Protein 2GIY (pdb70)

Foldseek 3Di:
DDFDKAKDKDFDQEDADDFQDKDKGDMDMDMAGRDFDWKKKKKFKAWADADLPDQAAEEAVVLVQPCPDPCQVPPPPPSRYDRHDDDTQKMWIFGRAGNVCHPLNRTDDIDGDDDPQWDDPVSDSMIIGGSDDQVPFTKMKIFMDMRRGTNDMGIYGYHHPSRDHHYYYDDQQDPVRHD/DFDKAKDKDFDQEDADDFQDKDKGDMDIDMDGPDFDFKKKKKFKAWAAADQPDQAAEEAVVLVQPCPDPCQVQPPVRRRYDRHDDDTQKMWIFGRAGPVQHDLNRTDDMDGDDDQQWDDDVSDDMIMRHSDDQVRFGKMKIFMDMRRGTNDIGIYGYHHPSSDHHYHYDDQQPPVRHD

Organism: Human herpesvirus 1 (NCBI:txid10298)

Nearest PDB structures (foldseek):
  2gj7-assembly1_E  TM=1.004E+00  e=6.792E-38  Human alphaherpesvirus 1 strain KOS
  8v5p-assembly2_D  TM=8.913E-01  e=1.211E-16  Human alphaherpesvirus 3
  8v5s-assembly1_C  TM=8.721E-01  e=1.678E-10  Human alphaherpesvirus 3
  8v5s-assembly2_D  TM=8.678E-01  e=6.942E-10  Human alphaherpesvirus 3
  2iep-assembly1_A  TM=2.304E-01  e=2.989E-01  Rattus norvegicus

Solvent-accessible surface area: 16382 Å² total; per-residue (Å²): 111,45,51,33,21,29,13,56,26,113,34,76,114,36,35,92,8,64,86,43,84,88,36,39,5,105,1,34,2,18,17,18,10,16,36,104,126,94,10,40,0,29,0,2,0,2,105,20,113,28,26,120,109,3,94,51,2,85,0,32,1,42,8,2,16,68,30,135,73,95,113,2,87,88,34,100,42,70,90,21,16,0,1,32,55,134,82,130,2,1,10,31,23,9,60,42,0,16,113,115,53,54,6,46,192,5,62,61,104,51,103,55,48,134,23,95,33,20,28,39,48,93,91,3,2,4,0,33,0,110,104,1,28,67,104,6,23,2,0,3,0,1,0,0,42,2,85,109,24,5,61,14,31,12,17,2,4,0,2,12,82,90,67,72,43,77,14,36,31,73,74,54,116,22,4,62,32,61,101,102,64,34,18,27,13,46,26,92,38,79,101,28,34,91,8,70,87,51,72,84,25,51,4,111,8,37,3,7,18,20,17,31,38,106,125,96,8,36,0,33,0,6,0,1,89,22,113,26,36,115,107,2,92,50,3,65,0,34,0,56,7,2,14,59,22,132,68,103,110,2,93,87,23,102,52,66,89,24,15,0,2,33,47,142,65,124,2,1,9,17,23,5,60,40,0,12,123,105,50,48,8,43,177,5,53,59,115,42,115,54,60,135,27,90,35,18,23,44,100,98,58,12,1,22,0,29,0,101,105,2,26,66,108,3,22,2,1,0,0,1,0,0,44,0,73,100,21,4,60,15,32,12,32,0,4,0,2,13,79,92,69,55,50,83,21,51,30,74,63,51,114,10,6,36,34,103,101

InterPro domains:
  IPR003404 Envelope glycoprotein E, Fc-binding domain [PF02480] (220-392)
  IPR013783 Immunoglobulin-like fold [G3DSA:2.60.40.10] (212-402)
  IPR036179 Immunoglobulin-like domain superfamily [SSF48726] (122-170)
  IPR036179 Immunoglobulin-like domain superfamily [SSF48726] (218-393)
  IPR046463 Envelope glycoprotein E, N-terminal [PF20418] (41-163)

Radius of gyration: 21.37 Å; Cα contacts (8 Å, |Δi|>4): 848; chains: 2; bounding box: 47×60×52 Å

Structure (mmCIF, N/CA/C/O backbone):
data_2GIY
#
_entry.id   2GIY
#
_cell.length_a   45.681
_cell.length_b   91.242
_cell.length_c   47.409
_cell.angle_alpha   90.00
_cell.angle_beta   117.64
_cell.angle_gamma   90.00
#
_symmetry.space_group_name_H-M   'P 1 21 1'
#
loop_
_entity.id
_entity.type
_entity.pdbx_description
1 polymer 'Glycoprotein E'
2 water water
#
loop_
_atom_site.group_PDB
_atom_site.id
_atom_site.type_symbol
_atom_site.label_atom_id
_atom_site.label_alt_id
_atom_site.label_comp_id
_atom_site.label_asym_id
_atom_site.label_entity_id
_atom_site.label_seq_id
_atom_site.pdbx_PDB_ins_code
_atom_site.Cartn_x
_atom_site.Cartn_y
_atom_site.Cartn_z
_atom_site.occupancy
_atom_site.B_iso_or_equiv
_atom_site.auth_seq_id
_atom_site.auth_comp_id
_atom_site.auth_asym_id
_atom_site.auth_atom_id
_atom_site.pdbx_PDB_model_num
ATOM 1 N N . HIS A 1 7 ? 11.361 61.787 24.572 1.00 38.92 218 HIS A N 1
ATOM 2 C CA . HIS A 1 7 ? 12.450 61.726 25.586 1.00 37.65 218 HIS A CA 1
ATOM 3 C C . HIS A 1 7 ? 13.483 60.678 25.193 1.00 37.03 218 HIS A C 1
ATOM 4 O O . HIS A 1 7 ? 13.362 60.030 24.153 1.00 37.61 218 HIS A O 1
ATOM 6 N N . VAL A 1 8 ? 14.501 60.516 26.032 1.00 35.74 219 VAL A N 1
ATOM 7 C CA . VAL A 1 8 ? 15.556 59.543 25.776 1.00 34.23 219 VAL A CA 1
ATOM 8 C C . VAL A 1 8 ? 15.120 58.169 26.279 1.00 32.24 219 VAL A C 1
ATOM 9 O O . VAL A 1 8 ? 15.048 57.936 27.485 1.00 32.10 219 VAL A O 1
ATOM 13 N N . ARG A 1 9 ? 14.828 57.263 25.349 1.00 29.18 220 ARG A N 1
ATOM 14 C CA . ARG A 1 9 ? 14.391 55.920 25.708 1.00 26.06 220 ARG A CA 1
ATOM 15 C C . ARG A 1 9 ? 14.766 54.889 24.649 1.00 24.45 220 ARG A C 1
ATOM 16 O O . ARG A 1 9 ? 15.343 55.223 23.611 1.00 22.74 220 ARG A O 1
ATOM 18 N N . GLY A 1 10 ? 14.431 53.632 24.920 1.00 22.66 221 GLY A N 1
ATOM 19 C CA . GLY A 1 10 ? 14.737 52.572 23.979 1.00 19.86 221 GLY A CA 1
ATOM 20 C C . GLY A 1 10 ? 16.193 52.154 24.008 1.00 18.72 221 GLY A C 1
ATOM 21 O O . GLY A 1 10 ? 16.898 52.365 24.998 1.00 16.73 221 GLY A O 1
ATOM 22 N N . VAL A 1 11 ? 16.646 51.557 22.910 1.00 16.86 222 VAL A N 1
ATOM 23 C CA . VAL A 1 11 ? 18.018 51.086 22.802 1.00 15.31 222 VAL A CA 1
ATOM 24 C C . VAL A 1 11 ? 18.701 51.665 21.571 1.00 16.04 222 VAL A C 1
ATOM 25 O O . VAL A 1 11 ? 18.072 51.832 20.528 1.00 15.55 222 VAL A O 1
ATOM 29 N N . THR A 1 12 ? 19.986 51.981 21.706 1.00 15.14 223 THR A N 1
ATOM 30 C CA . THR A 1 12 ? 20.768 52.500 20.593 1.00 16.28 223 THR A CA 1
ATOM 31 C C . THR A 1 12 ? 21.841 51.475 20.247 1.00 15.98 223 THR A C 1
ATOM 32 O O . THR A 1 12 ? 22.570 51.018 21.122 1.00 16.70 223 THR A O 1
ATOM 36 N N . VAL A 1 13 ? 21.926 51.107 18.974 1.00 14.77 224 VAL A N 1
ATOM 37 C CA . VAL A 1 13 ? 22.931 50.150 18.540 1.00 15.30 224 VAL A CA 1
ATOM 38 C C . VAL A 1 13 ? 23.820 50.792 17.488 1.00 17.12 224 VAL A C 1
ATOM 39 O O . VAL A 1 13 ? 23.330 51.374 16.518 1.00 16.57 224 VAL A O 1
ATOM 43 N N . ARG A 1 14 ? 25.129 50.691 17.691 1.00 17.25 225 ARG A N 1
ATOM 44 C CA . ARG A 1 14 ? 26.098 51.256 16.762 1.00 19.59 225 ARG A CA 1
ATOM 45 C C . ARG A 1 14 ? 26.969 50.113 16.254 1.00 18.82 225 ARG A C 1
ATOM 46 O O . ARG A 1 14 ? 27.422 49.285 17.039 1.00 18.17 225 ARG A O 1
ATOM 54 N N . MET A 1 15 ? 27.182 50.061 14.941 1.00 17.91 226 MET A N 1
ATOM 55 C CA . MET A 1 15 ? 27.994 49.012 14.334 1.00 17.85 226 MET A CA 1
ATOM 56 C C . MET A 1 15 ? 29.121 49.595 13.486 1.00 18.84 226 MET A C 1
ATOM 57 O O . MET A 1 15 ? 28.942 50.608 12.808 1.00 18.04 226 MET A O 1
ATOM 62 N N . GLU A 1 16 ? 30.275 48.941 13.526 1.00 18.43 227 GLU A N 1
ATOM 63 C CA . GLU A 1 16 ? 31.439 49.375 12.761 1.00 20.43 227 GLU A CA 1
ATOM 64 C C . GLU A 1 16 ? 32.146 48.169 12.159 1.00 20.06 227 GLU A C 1
ATOM 65 O O . GLU A 1 16 ? 32.329 47.152 12.822 1.00 19.07 227 GLU A O 1
ATOM 71 N N . THR A 1 17 ? 32.536 48.283 10.896 1.00 20.39 228 THR A N 1
ATOM 72 C CA . THR A 1 17 ? 33.253 47.207 10.224 1.00 19.60 228 THR A CA 1
ATOM 73 C C . THR A 1 17 ? 33.722 47.638 8.848 1.00 18.05 228 THR A C 1
ATOM 74 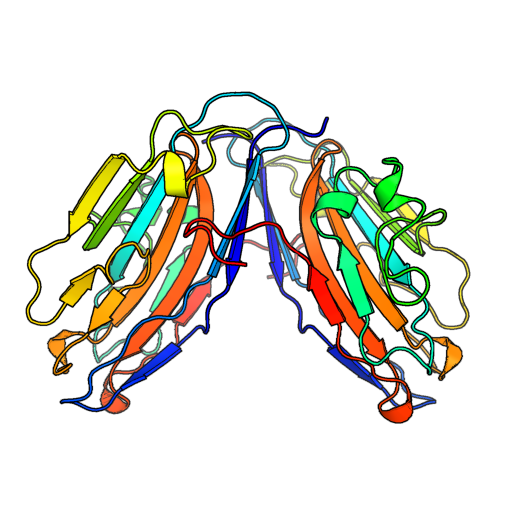O O . THR A 1 17 ? 33.090 48.471 8.206 1.00 17.88 228 THR A O 1
ATOM 78 N N . PRO A 1 18 ? 34.860 47.096 8.393 1.00 19.30 229 PRO A N 1
ATOM 79 C CA . PRO A 1 18 ? 35.358 47.455 7.063 1.00 18.80 229 PRO A CA 1
ATOM 80 C C . PRO A 1 18 ? 34.314 46.943 6.073 1.00 18.18 229 PRO A C 1
ATOM 81 O O . PRO A 1 18 ? 33.608 45.973 6.366 1.00 17.74 229 PRO A O 1
ATOM 85 N N . GLU A 1 19 ? 34.207 47.579 4.912 1.00 17.06 230 GLU A N 1
ATOM 86 C CA . GLU A 1 19 ? 33.219 47.160 3.919 1.00 17.61 230 GLU A CA 1
ATOM 87 C C . GLU A 1 19 ? 33.669 45.984 3.055 1.00 16.31 230 GLU A C 1
ATOM 88 O O . GLU A 1 19 ? 32.886 45.469 2.256 1.00 15.40 230 GLU A O 1
ATOM 94 N N . ALA A 1 20 ? 34.918 45.555 3.207 1.00 14.83 231 ALA A N 1
ATOM 95 C CA . ALA A 1 20 ? 35.406 44.438 2.406 1.00 15.37 231 ALA A CA 1
ATOM 96 C C . ALA A 1 20 ? 36.580 43.683 3.006 1.00 15.50 231 ALA A C 1
ATOM 97 O O . ALA A 1 20 ? 37.431 44.257 3.691 1.00 15.80 231 ALA A O 1
ATOM 99 N N . ILE A 1 21 ? 36.607 42.381 2.744 1.00 13.09 232 ILE A N 1
ATOM 100 C CA . ILE A 1 21 ? 37.684 41.511 3.184 1.00 13.13 232 ILE A CA 1
ATOM 101 C C . ILE A 1 21 ? 38.082 40.690 1.967 1.00 14.40 232 ILE A C 1
ATOM 102 O O . ILE A 1 21 ? 37.304 39.867 1.486 1.00 14.46 232 ILE A O 1
ATOM 107 N N . LEU A 1 22 ? 39.282 40.929 1.456 1.00 14.16 233 LEU A N 1
ATOM 108 C CA . LEU A 1 22 ? 39.766 40.176 0.308 1.00 15.74 233 LEU A CA 1
ATOM 109 C C . LEU A 1 22 ? 40.614 39.041 0.854 1.00 16.55 233 LEU A C 1
ATOM 110 O O . LEU A 1 22 ? 41.483 39.261 1.702 1.00 17.56 233 LEU A O 1
ATOM 115 N N . PHE A 1 23 ? 40.353 37.824 0.391 1.00 12.64 234 PHE A N 1
ATOM 116 C CA . PHE A 1 23 ? 41.116 36.675 0.851 1.00 13.01 234 PHE A CA 1
ATOM 117 C C . PHE A 1 23 ? 41.610 35.821 -0.309 1.00 14.23 234 PHE A C 1
ATOM 118 O O . PHE A 1 23 ? 41.055 35.862 -1.406 1.00 14.57 234 PHE A O 1
ATOM 126 N N . SER A 1 24 ? 42.664 35.054 -0.054 1.00 15.16 235 SER A N 1
ATOM 127 C CA . SER A 1 24 ? 43.217 34.148 -1.053 1.00 17.10 235 SER A CA 1
ATOM 128 C C . SER A 1 24 ? 42.849 32.752 -0.569 1.00 16.97 235 SER A C 1
ATOM 129 O O . SER A 1 24 ? 42.853 32.489 0.634 1.00 17.18 235 SER A O 1
ATOM 132 N N . PRO A 1 25 ? 42.506 31.843 -1.494 1.00 16.07 236 PRO A N 1
ATOM 133 C CA . PRO A 1 25 ? 42.131 30.473 -1.129 1.00 15.73 236 PRO A CA 1
ATOM 134 C C . PRO A 1 25 ? 43.127 29.784 -0.195 1.00 17.60 236 PRO A C 1
ATOM 135 O O . PRO A 1 25 ? 44.340 29.807 -0.432 1.00 16.21 236 PRO A O 1
ATOM 139 N N . GLY A 1 26 ? 42.606 29.173 0.864 1.00 16.43 237 GLY A N 1
ATOM 140 C CA . GLY A 1 26 ? 43.462 28.486 1.814 1.00 18.36 237 GLY A CA 1
ATOM 141 C C . GLY A 1 26 ? 43.728 29.273 3.083 1.00 19.17 237 GLY A C 1
ATOM 142 O O . GLY A 1 26 ? 44.190 28.713 4.079 1.00 20.78 237 GLY A O 1
ATOM 143 N N . GLU A 1 27 ? 43.445 30.572 3.056 1.00 19.28 238 GLU A N 1
ATOM 144 C CA . GLU A 1 27 ? 43.668 31.411 4.225 1.00 19.05 238 GLU A CA 1
ATOM 145 C C . GLU A 1 27 ? 42.590 31.204 5.279 1.00 19.74 238 GLU A C 1
ATOM 146 O O . GLU A 1 27 ? 41.489 30.739 4.986 1.00 19.33 238 GLU A O 1
ATOM 152 N N . THR A 1 28 ? 42.928 31.545 6.514 1.00 18.31 239 THR A N 1
ATOM 153 C CA . THR A 1 28 ? 41.992 31.454 7.622 1.00 18.57 239 THR A CA 1
ATOM 154 C C . THR A 1 28 ? 41.901 32.871 8.155 1.00 17.41 239 THR A C 1
ATOM 155 O O . THR A 1 28 ? 42.919 33.519 8.396 1.00 17.41 239 THR A O 1
ATOM 159 N N . PHE A 1 29 ? 40.681 33.367 8.309 1.00 16.34 240 PHE A N 1
ATOM 160 C CA . PHE A 1 29 ? 40.493 34.720 8.796 1.00 16.78 240 PHE A CA 1
ATOM 161 C C . PHE A 1 29 ? 39.144 34.863 9.472 1.00 17.01 240 PHE A C 1
ATOM 162 O O . PHE A 1 29 ? 38.312 33.956 9.430 1.00 16.57 240 PHE A O 1
ATOM 170 N N . SER A 1 30 ? 38.935 36.018 10.086 1.00 17.58 241 SER A N 1
ATOM 171 C CA . SER A 1 30 ? 37.694 36.307 10.780 1.00 17.35 241 SER A CA 1
ATOM 172 C C . SER A 1 30 ? 37.220 37.710 10.438 1.00 16.75 241 SER A C 1
ATOM 173 O O . SER A 1 30 ? 38.019 38.567 10.061 1.00 16.82 241 SER A O 1
ATOM 176 N N . THR A 1 31 ? 35.917 37.940 10.545 1.00 15.35 242 THR A N 1
ATOM 177 C CA . THR A 1 31 ? 35.389 39.268 10.301 1.00 14.73 242 THR A CA 1
ATOM 178 C C . THR A 1 31 ? 35.781 40.034 11.558 1.00 15.93 242 THR A C 1
ATOM 179 O O . THR A 1 31 ? 36.193 39.432 12.553 1.00 15.24 242 THR A O 1
ATOM 183 N N . ASN A 1 32 ? 35.659 41.352 11.518 1.00 17.14 243 ASN A N 1
ATOM 184 C CA . ASN A 1 32 ? 36.016 42.173 12.664 1.00 17.83 243 ASN A CA 1
ATOM 185 C C . ASN A 1 32 ? 34.969 43.259 12.851 1.00 17.10 243 ASN A C 1
ATOM 186 O O . ASN A 1 32 ? 35.253 44.448 12.723 1.00 19.08 243 ASN A O 1
ATOM 191 N N . VAL A 1 33 ? 33.746 42.828 13.137 1.00 14.70 244 VAL A N 1
ATOM 192 C CA . VAL A 1 33 ? 32.638 43.742 13.346 1.00 14.95 244 VAL A CA 1
ATOM 193 C C . VAL A 1 33 ? 32.585 44.148 14.812 1.00 15.30 244 VAL A C 1
ATOM 194 O O . VAL A 1 33 ? 32.793 43.321 15.700 1.00 15.51 244 VAL A O 1
ATOM 198 N N . SER A 1 34 ? 32.324 45.427 15.055 1.00 15.42 245 SER A N 1
ATOM 199 C CA . SER A 1 34 ? 32.215 45.940 16.412 1.00 16.36 245 SER A CA 1
ATOM 200 C C . SER A 1 34 ? 30.783 46.418 16.590 1.00 15.65 245 SER A C 1
ATOM 201 O O . SER A 1 34 ? 30.269 47.193 15.779 1.00 15.51 245 SER A O 1
ATOM 204 N N . ILE A 1 35 ? 30.137 45.952 17.650 1.00 13.24 246 ILE A N 1
ATOM 205 C CA . ILE A 1 35 ? 28.754 46.323 17.912 1.00 12.58 246 ILE A CA 1
ATOM 206 C C . ILE A 1 35 ? 28.581 46.733 19.367 1.00 13.17 246 ILE A C 1
ATOM 207 O O . ILE A 1 35 ? 28.927 45.980 20.274 1.00 12.36 246 ILE A O 1
ATOM 212 N N . HIS A 1 36 ? 28.033 47.923 19.576 1.00 12.96 247 HIS A N 1
ATOM 213 C CA . HIS A 1 36 ? 27.796 48.432 20.917 1.00 15.12 247 HIS A CA 1
ATOM 214 C C . HIS A 1 36 ? 26.312 48.700 21.082 1.00 13.90 247 HIS A C 1
ATOM 215 O O . HIS A 1 36 ? 25.653 49.194 20.170 1.00 14.10 247 HIS A O 1
ATOM 222 N N . ALA A 1 37 ? 25.786 48.361 22.251 1.00 14.02 248 ALA A N 1
ATOM 223 C CA . ALA A 1 37 ? 24.379 48.588 22.531 1.00 14.43 248 ALA A CA 1
ATOM 224 C C . ALA A 1 37 ? 24.278 49.430 23.792 1.00 16.51 248 ALA A C 1
ATOM 225 O O . ALA A 1 37 ? 24.977 49.175 24.773 1.00 17.99 248 ALA A O 1
ATOM 227 N N . ILE A 1 38 ? 23.423 50.446 23.756 1.00 16.07 249 ILE A N 1
ATOM 228 C CA . ILE A 1 38 ? 23.225 51.316 24.907 1.00 17.38 249 ILE A CA 1
ATOM 229 C C . ILE A 1 38 ? 21.737 51.373 25.233 1.00 16.65 249 ILE A C 1
ATOM 230 O O . ILE A 1 38 ? 20.944 51.880 24.442 1.00 18.48 249 ILE A O 1
ATOM 235 N N . ALA A 1 39 ? 21.357 50.832 26.386 1.00 17.12 250 ALA A N 1
ATOM 236 C CA . ALA A 1 39 ? 19.957 50.856 26.807 1.00 17.35 250 ALA A CA 1
ATOM 237 C C . ALA A 1 39 ? 19.749 52.159 27.570 1.00 18.51 250 ALA A C 1
ATOM 238 O O . ALA A 1 39 ? 20.418 52.405 28.570 1.00 18.99 250 ALA A O 1
ATOM 240 N N . HIS A 1 40 ? 18.822 52.988 27.099 1.00 19.54 251 HIS A N 1
ATOM 241 C CA . HIS A 1 40 ? 18.560 54.286 27.722 1.00 20.96 251 HIS A CA 1
ATOM 242 C C . HIS A 1 40 ? 17.558 54.258 28.873 1.00 22.05 251 HIS A C 1
ATOM 243 O O . HIS A 1 40 ? 17.398 55.248 29.588 1.00 22.54 251 HIS A O 1
ATOM 250 N N . ASP A 1 41 ? 16.881 53.129 29.047 1.00 22.59 252 ASP A N 1
ATOM 251 C CA . ASP A 1 41 ? 15.918 52.977 30.131 1.00 22.65 252 ASP A CA 1
ATOM 252 C C . ASP A 1 41 ? 16.086 51.588 30.741 1.00 23.03 252 ASP A C 1
ATOM 253 O O . ASP A 1 41 ? 17.041 50.877 30.424 1.00 22.09 252 ASP A O 1
ATOM 258 N N . ASP A 1 42 ? 15.163 51.198 31.612 1.00 23.15 253 ASP A N 1
ATOM 259 C CA . ASP A 1 42 ? 15.248 49.890 32.248 1.00 23.72 253 ASP A CA 1
ATOM 260 C C . ASP A 1 42 ? 14.270 48.870 31.688 1.00 22.52 253 ASP A C 1
ATOM 261 O O . ASP A 1 42 ? 13.968 47.869 32.335 1.00 21.60 253 ASP A O 1
ATOM 266 N N . GLN A 1 43 ? 13.776 49.123 30.483 1.00 20.95 254 GLN A N 1
ATOM 267 C CA . GLN A 1 43 ? 12.847 48.199 29.847 1.00 21.72 254 GLN A CA 1
ATOM 268 C C . GLN A 1 43 ? 13.602 46.960 29.374 1.00 19.81 254 GLN A C 1
ATOM 269 O O . GLN A 1 43 ? 14.772 47.040 28.993 1.00 19.72 254 GLN A O 1
ATOM 275 N N . THR A 1 44 ? 12.930 45.816 29.408 1.00 17.85 255 THR A N 1
ATOM 276 C CA . THR A 1 44 ? 13.535 44.562 28.972 1.00 16.39 255 THR A CA 1
ATOM 277 C C . THR A 1 44 ? 13.399 44.454 27.456 1.00 16.81 255 THR A C 1
ATOM 278 O O . THR A 1 44 ? 12.375 44.837 26.891 1.00 17.40 255 THR A O 1
ATOM 282 N N . TYR A 1 45 ? 14.427 43.937 26.796 1.00 15.12 256 TYR A N 1
ATOM 283 C CA . TYR A 1 45 ? 14.370 43.792 25.350 1.00 14.36 256 TYR A CA 1
ATOM 284 C C . TYR A 1 45 ? 15.030 42.507 24.880 1.00 14.33 256 TYR A C 1
ATOM 285 O O . TYR A 1 45 ? 15.764 41.855 25.627 1.00 13.12 256 TYR A O 1
ATOM 294 N N . SER A 1 46 ? 14.746 42.139 23.635 1.00 14.14 257 SER A N 1
ATOM 295 C CA . SER A 1 46 ? 15.350 40.961 23.032 1.00 14.05 257 SER A CA 1
ATOM 296 C C . SER A 1 46 ? 16.264 41.502 21.941 1.00 13.46 257 SER A C 1
ATOM 297 O O . SER A 1 46 ? 16.084 42.627 21.477 1.00 14.07 257 SER A O 1
ATOM 300 N N . MET A 1 47 ? 17.259 40.721 21.545 1.00 13.79 258 MET A N 1
ATOM 301 C CA . MET A 1 47 ? 18.167 41.162 20.494 1.00 12.88 258 MET A CA 1
ATOM 302 C C . MET A 1 47 ? 18.566 39.983 19.633 1.00 12.38 258 MET A C 1
ATOM 303 O O . MET A 1 47 ? 18.683 38.859 20.123 1.00 10.95 258 MET A O 1
ATOM 308 N N . ASP A 1 48 ? 18.749 40.240 18.341 1.00 12.20 259 ASP A N 1
ATOM 309 C CA . ASP A 1 48 ? 19.169 39.207 17.409 1.00 11.47 259 ASP A CA 1
ATOM 310 C C . ASP A 1 48 ? 20.244 39.774 16.488 1.00 12.32 259 ASP A C 1
ATOM 311 O O . ASP A 1 48 ? 20.047 40.818 15.867 1.00 13.64 259 ASP A O 1
ATOM 316 N N . VAL A 1 49 ? 21.392 39.107 16.424 1.00 10.71 260 VAL A N 1
ATOM 317 C CA . VAL A 1 49 ? 22.460 39.538 15.531 1.00 10.56 260 VAL A CA 1
ATOM 318 C C . VAL A 1 49 ? 22.374 38.531 14.396 1.00 10.98 260 VAL A C 1
ATOM 319 O O . VAL A 1 49 ? 22.659 37.347 14.572 1.00 10.99 260 VAL A O 1
ATOM 323 N N . VAL A 1 50 ? 21.968 39.011 13.229 1.00 9.80 261 VAL A N 1
ATOM 324 C CA . VAL A 1 50 ? 21.766 38.145 12.078 1.00 10.21 261 VAL A CA 1
ATOM 325 C C . VAL A 1 50 ? 22.746 38.355 10.944 1.00 11.33 261 VAL A C 1
ATOM 326 O O . VAL A 1 50 ? 23.011 39.490 10.548 1.00 11.76 261 VAL A O 1
ATOM 330 N N . TRP A 1 51 ? 23.279 37.252 10.424 1.00 10.54 262 TRP A N 1
ATOM 331 C CA . TRP A 1 51 ? 24.189 37.304 9.290 1.00 9.98 262 TRP A CA 1
ATOM 332 C C . TRP A 1 51 ? 23.435 36.801 8.068 1.00 11.49 262 TRP A C 1
ATOM 333 O O . TRP A 1 51 ? 22.808 35.741 8.107 1.00 10.66 262 TRP A O 1
ATOM 344 N N . LEU A 1 52 ? 23.490 37.575 6.993 1.00 10.56 263 LEU A N 1
ATOM 345 C CA . LEU A 1 52 ? 22.835 37.213 5.743 1.00 10.92 263 LEU A CA 1
ATOM 346 C C . LEU A 1 52 ? 23.933 37.100 4.692 1.00 11.46 263 LEU A C 1
ATOM 347 O O . LEU A 1 52 ? 24.898 37.864 4.717 1.00 12.37 263 LEU A O 1
ATOM 352 N N . ARG A 1 53 ? 23.792 36.137 3.785 1.00 11.44 264 ARG A N 1
ATOM 353 C CA . ARG A 1 53 ? 24.772 35.901 2.727 1.00 11.82 264 ARG A CA 1
ATOM 354 C C . ARG A 1 53 ? 24.075 36.010 1.367 1.00 10.35 264 ARG A C 1
ATOM 355 O O . ARG A 1 53 ? 23.013 35.426 1.156 1.00 11.90 264 ARG A O 1
ATOM 363 N N . PHE A 1 54 ? 24.675 36.753 0.446 1.00 9.87 265 PHE A N 1
ATOM 364 C CA . PHE A 1 54 ? 24.090 36.925 -0.877 1.00 9.75 265 PHE A CA 1
ATOM 365 C C . PHE A 1 54 ? 25.030 36.487 -1.985 1.00 10.89 265 PHE A C 1
ATOM 366 O O . PHE A 1 54 ? 26.218 36.828 -1.988 1.00 9.57 265 PHE A O 1
ATOM 374 N N . ASP A 1 55 ? 24.487 35.718 -2.919 1.00 8.90 266 ASP A N 1
ATOM 375 C CA . ASP A 1 55 ? 25.248 35.246 -4.067 1.00 10.78 266 ASP A CA 1
ATOM 376 C C . ASP A 1 55 ? 25.617 36.453 -4.930 1.00 10.65 266 ASP A C 1
ATOM 377 O O . ASP A 1 55 ? 24.804 37.367 -5.117 1.00 11.67 266 ASP A O 1
ATOM 382 N N . VAL A 1 56 ? 26.846 36.460 -5.439 1.00 11.11 267 VAL A N 1
ATOM 383 C CA . VAL A 1 56 ? 27.322 37.539 -6.299 1.00 10.94 267 VAL A CA 1
ATOM 384 C C . VAL A 1 56 ? 27.696 36.935 -7.653 1.00 10.83 267 VAL A C 1
ATOM 385 O O . VAL A 1 56 ? 28.796 36.415 -7.833 1.00 10.59 267 VAL A O 1
ATOM 389 N N . PRO A 1 57 ? 26.766 36.980 -8.619 1.00 10.87 268 PRO A N 1
ATOM 390 C CA . PRO A 1 57 ? 27.040 36.420 -9.945 1.00 11.39 268 PRO A CA 1
ATOM 391 C C . PRO A 1 57 ? 28.248 37.053 -10.621 1.00 11.75 268 PRO A C 1
ATOM 392 O O . PRO A 1 57 ? 28.514 38.241 -10.466 1.00 12.29 268 PRO A O 1
ATOM 396 N N . THR A 1 58 ? 28.969 36.236 -11.375 1.00 11.71 269 THR A N 1
ATOM 397 C CA . THR A 1 58 ? 30.148 36.673 -12.107 1.00 13.73 269 THR A CA 1
ATOM 398 C C . THR A 1 58 ? 29.799 37.786 -13.095 1.00 14.88 269 THR A C 1
ATOM 399 O O . THR A 1 58 ? 30.603 38.689 -13.337 1.00 16.21 269 THR A O 1
ATOM 403 N N . SER A 1 59 ? 28.596 37.718 -13.657 1.00 15.53 270 SER A N 1
ATOM 404 C CA . SER A 1 59 ? 28.147 38.703 -14.636 1.00 17.08 270 SER A CA 1
ATOM 405 C C . SER A 1 59 ? 27.619 40.013 -14.053 1.00 17.76 270 SER A C 1
ATOM 406 O O . SER A 1 59 ? 27.230 40.909 -14.798 1.00 20.51 270 SER A O 1
ATOM 409 N N . CYS A 1 60 ? 27.598 40.130 -12.729 1.00 16.46 271 CYS A N 1
ATOM 410 C CA . CYS A 1 60 ? 27.147 41.366 -12.103 1.00 16.06 271 CYS A CA 1
ATOM 411 C C . CYS A 1 60 ? 28.293 42.365 -12.101 1.00 17.03 271 CYS A C 1
ATOM 412 O O . CYS A 1 60 ? 29.427 42.018 -11.763 1.00 16.35 271 CYS A O 1
ATOM 415 N N . ALA A 1 61 ? 27.998 43.603 -12.488 1.00 16.70 272 ALA A N 1
ATOM 416 C CA . ALA A 1 61 ? 29.008 44.654 -12.507 1.00 17.56 272 ALA A CA 1
ATOM 417 C C . ALA A 1 61 ? 29.210 45.093 -11.065 1.00 16.89 272 ALA A C 1
ATOM 418 O O . ALA A 1 61 ? 30.315 45.425 -10.644 1.00 17.70 272 ALA A O 1
ATOM 420 N N . GLU A 1 62 ? 28.119 45.086 -10.311 1.00 17.75 273 GLU A N 1
ATOM 421 C CA . GLU A 1 62 ? 28.152 45.475 -8.913 1.00 18.68 273 GLU A CA 1
ATOM 422 C C . GLU A 1 62 ? 26.905 44.961 -8.216 1.00 17.68 273 GLU A C 1
ATOM 423 O O . GLU A 1 62 ? 25.897 44.667 -8.861 1.00 17.78 273 GLU A O 1
ATOM 429 N N . MET A 1 63 ? 26.984 44.843 -6.896 1.00 15.80 274 MET A N 1
ATOM 430 C CA . MET A 1 63 ? 25.848 44.389 -6.111 1.00 14.33 274 MET A CA 1
ATOM 431 C C . MET A 1 63 ? 25.149 45.632 -5.598 1.00 15.04 274 MET A C 1
ATOM 432 O O . MET A 1 63 ? 25.798 46.625 -5.288 1.00 15.63 274 MET A O 1
ATOM 437 N N . ARG A 1 64 ? 23.827 45.585 -5.520 1.00 14.75 275 ARG A N 1
ATOM 438 C CA . ARG A 1 64 ? 23.076 46.723 -5.026 1.00 15.76 275 ARG A CA 1
ATOM 439 C C . ARG A 1 64 ? 22.257 46.328 -3.808 1.00 15.33 275 ARG A C 1
ATOM 440 O O . ARG A 1 64 ? 21.465 45.390 -3.860 1.00 14.21 275 ARG A O 1
ATOM 448 N N . ILE A 1 65 ? 22.474 47.042 -2.708 1.00 13.31 276 ILE A N 1
ATOM 449 C CA . ILE A 1 65 ? 21.766 46.783 -1.462 1.00 13.36 276 ILE A CA 1
ATOM 450 C C . ILE A 1 65 ? 20.603 47.766 -1.343 1.00 14.09 276 ILE A C 1
ATOM 451 O O . ILE A 1 65 ? 20.814 48.977 -1.317 1.00 14.57 276 ILE A O 1
ATOM 456 N N . TYR A 1 66 ? 19.380 47.243 -1.301 1.00 13.44 277 TYR A N 1
ATOM 457 C CA . TYR A 1 66 ? 18.194 48.082 -1.172 1.00 14.41 277 TYR A CA 1
ATOM 458 C C . TYR A 1 66 ? 17.972 48.325 0.327 1.00 14.22 277 TYR A C 1
ATOM 459 O O . TYR A 1 66 ? 17.270 47.565 0.987 1.00 13.83 277 TYR A O 1
ATOM 468 N N . GLU A 1 67 ? 18.560 49.394 0.859 1.00 16.19 278 GLU A N 1
ATOM 469 C CA . GLU A 1 67 ? 18.445 49.683 2.287 1.00 16.09 278 GLU A CA 1
ATOM 470 C C . GLU A 1 67 ? 17.031 49.697 2.867 1.00 15.90 278 GLU A C 1
ATOM 471 O O . GLU A 1 67 ? 16.784 49.075 3.901 1.00 14.97 278 GLU A O 1
ATOM 477 N N . SER A 1 68 ? 16.107 50.401 2.220 1.00 15.24 279 SER A N 1
ATOM 478 C CA . SER A 1 68 ? 14.736 50.475 2.720 1.00 16.40 279 SER A CA 1
ATOM 479 C C . SER A 1 68 ? 14.098 49.095 2.792 1.00 14.95 279 SER A C 1
ATOM 480 O O . SER A 1 68 ? 13.284 48.825 3.675 1.00 15.25 279 SER A O 1
ATOM 483 N N . CYS A 1 69 ? 14.472 48.227 1.856 1.00 14.89 280 CYS A N 1
ATOM 484 C CA . CYS A 1 69 ? 13.940 46.872 1.808 1.00 13.62 280 CYS A CA 1
ATOM 485 C C . CYS A 1 69 ? 14.325 46.011 3.008 1.00 13.83 280 CYS A C 1
ATOM 486 O O . CYS A 1 69 ? 13.588 45.102 3.387 1.00 14.55 280 CYS A O 1
ATOM 489 N N . LEU A 1 70 ? 15.484 46.285 3.595 1.00 14.41 281 LEU A N 1
ATOM 490 C CA . LEU A 1 70 ? 15.924 45.514 4.750 1.00 14.01 281 LEU A CA 1
ATOM 491 C C . LEU A 1 70 ? 14.882 45.585 5.864 1.00 14.94 281 LEU A C 1
ATOM 492 O O . LEU A 1 70 ? 14.690 44.620 6.605 1.00 13.60 281 LEU A O 1
ATOM 497 N N . TYR A 1 71 ? 14.198 46.723 5.969 1.00 15.25 282 TYR A N 1
ATOM 498 C CA . TYR A 1 71 ? 13.191 46.911 7.009 1.00 17.35 282 TYR A CA 1
ATOM 499 C C . TYR A 1 71 ? 11.837 46.284 6.701 1.00 18.08 282 TYR A C 1
ATOM 500 O O . TYR A 1 71 ? 11.041 46.051 7.611 1.00 19.82 282 TYR A O 1
ATOM 509 N N . HIS A 1 72 ? 11.572 46.023 5.424 1.00 18.15 283 HIS A N 1
ATOM 510 C CA . HIS A 1 72 ? 10.320 45.393 5.005 1.00 19.35 283 HIS A CA 1
ATOM 511 C C . HIS A 1 72 ? 10.595 44.510 3.788 1.00 18.37 283 HIS A C 1
ATOM 512 O O . HIS A 1 72 ? 10.129 44.782 2.681 1.00 18.18 283 HIS A O 1
ATOM 519 N N . PRO A 1 73 ? 11.364 43.426 3.996 1.00 17.42 284 PRO A N 1
ATOM 520 C CA . PRO A 1 73 ? 11.763 42.448 2.981 1.00 16.58 284 PRO A CA 1
ATOM 521 C C . PRO A 1 73 ? 10.621 41.669 2.337 1.00 17.46 284 PRO A C 1
ATOM 522 O O . PRO A 1 73 ? 10.849 40.879 1.421 1.00 16.44 284 PRO A O 1
ATOM 526 N N . GLN A 1 74 ? 9.399 41.892 2.812 1.00 18.96 285 GLN A N 1
ATOM 527 C CA . GLN A 1 74 ? 8.236 41.195 2.273 1.00 21.28 285 GLN A CA 1
ATOM 528 C C . GLN A 1 74 ? 7.414 42.051 1.313 1.00 21.21 285 GLN A C 1
ATOM 529 O O . GLN A 1 74 ? 6.382 41.604 0.813 1.00 21.13 285 GLN A O 1
ATOM 535 N N . LEU A 1 75 ? 7.847 43.283 1.063 1.00 21.02 286 LEU A N 1
ATOM 536 C CA . LEU A 1 75 ? 7.117 44.134 0.126 1.00 21.69 286 LEU A CA 1
ATOM 537 C C . LEU A 1 75 ? 7.377 43.595 -1.273 1.00 21.05 286 LEU A C 1
ATOM 538 O O . LEU A 1 75 ? 8.457 43.080 -1.547 1.00 19.83 286 LEU A O 1
ATOM 543 N N . PRO A 1 76 ? 6.389 43.707 -2.176 1.00 20.78 287 PRO A N 1
ATOM 544 C CA . PRO A 1 76 ? 6.532 43.219 -3.552 1.00 20.22 287 PRO A CA 1
ATOM 545 C C . PRO A 1 76 ? 7.826 43.617 -4.251 1.00 19.14 287 PRO A C 1
ATOM 546 O O . PRO A 1 76 ? 8.513 42.763 -4.817 1.00 19.26 287 PRO A O 1
ATOM 550 N N . GLU A 1 77 ? 8.157 44.906 -4.213 1.00 17.95 288 GLU A N 1
ATOM 551 C CA . GLU A 1 77 ? 9.361 45.403 -4.877 1.00 17.82 288 GLU A CA 1
ATOM 552 C C . GLU A 1 77 ? 10.641 44.900 -4.223 1.00 16.30 288 GLU A C 1
ATOM 553 O O . GLU A 1 77 ? 11.725 44.998 -4.801 1.00 14.49 288 GLU A O 1
ATOM 559 N N . CYS A 1 78 ? 10.522 44.380 -3.009 1.00 15.63 289 CYS A N 1
ATOM 560 C CA . CYS A 1 78 ? 11.693 43.868 -2.313 1.00 14.97 289 CYS A CA 1
ATOM 561 C C . CYS A 1 78 ? 11.839 42.375 -2.558 1.00 14.42 289 CYS A C 1
ATOM 562 O O . CYS A 1 78 ? 12.952 41.856 -2.625 1.00 13.59 289 CYS A O 1
ATOM 565 N N . LEU A 1 79 ? 10.709 41.686 -2.687 1.00 14.24 290 LEU A N 1
ATOM 566 C CA . LEU A 1 79 ? 10.722 40.253 -2.949 1.00 13.64 290 LEU A CA 1
ATOM 567 C C . LEU A 1 79 ? 11.185 39.990 -4.375 1.00 12.85 290 LEU A C 1
ATOM 568 O O . LEU A 1 79 ? 11.805 38.964 -4.650 1.00 11.30 290 LEU A O 1
ATOM 573 N N . SER A 1 80 ? 10.870 40.912 -5.280 1.00 12.95 291 SER A N 1
ATOM 574 C CA . SER A 1 80 ? 11.262 40.781 -6.684 1.00 12.50 291 SER A CA 1
ATOM 575 C C . SER A 1 80 ? 12.054 42.018 -7.093 1.00 14.11 291 SER A C 1
ATOM 576 O O . SER A 1 80 ? 11.568 42.864 -7.852 1.00 13.69 291 SER A O 1
ATOM 579 N N . PRO A 1 81 ? 13.296 42.138 -6.601 1.00 14.08 292 PRO A N 1
ATOM 580 C CA . PRO A 1 81 ? 14.146 43.289 -6.922 1.00 13.55 292 PRO A CA 1
ATOM 581 C C . PRO A 1 81 ? 14.396 43.499 -8.409 1.00 15.09 292 PRO A C 1
ATOM 582 O O . PRO A 1 81 ? 14.739 42.569 -9.141 1.00 16.19 292 PRO A O 1
ATOM 586 N N . ALA A 1 82 ? 14.227 44.740 -8.845 1.00 15.50 293 ALA A N 1
ATOM 587 C CA . ALA A 1 82 ? 14.413 45.088 -10.245 1.00 17.37 293 ALA A CA 1
ATOM 588 C C . ALA A 1 82 ? 15.819 44.818 -10.754 1.00 17.54 293 ALA A C 1
ATOM 589 O O . ALA A 1 82 ? 16.003 44.540 -11.932 1.00 17.82 293 ALA A O 1
ATOM 591 N N . ASP A 1 83 ? 16.814 44.879 -9.874 1.00 16.29 294 ASP A N 1
ATOM 592 C CA . ASP A 1 83 ? 18.186 44.687 -10.318 1.00 18.53 294 ASP A CA 1
ATOM 593 C C . ASP A 1 83 ? 18.729 43.286 -10.578 1.00 20.92 294 ASP A C 1
ATOM 594 O O . ASP A 1 83 ? 19.721 42.866 -9.979 1.00 17.80 294 ASP A O 1
ATOM 599 N N . ALA A 1 84 ? 18.087 42.591 -11.520 1.00 24.33 295 ALA A N 1
ATOM 600 C CA . ALA A 1 84 ? 18.500 41.252 -11.934 1.00 19.68 295 ALA A CA 1
ATOM 601 C C . ALA A 1 84 ? 18.922 40.445 -10.708 1.00 19.52 295 ALA A C 1
ATOM 602 O O . ALA A 1 84 ? 18.327 40.609 -9.637 1.00 23.97 295 ALA A O 1
ATOM 604 N N . PRO A 1 85 ? 19.931 39.555 -10.833 1.00 16.72 296 PRO A N 1
ATOM 605 C CA . PRO A 1 85 ? 20.316 38.802 -9.636 1.00 14.17 296 PRO A CA 1
ATOM 606 C C . PRO A 1 85 ? 21.459 39.488 -8.880 1.00 13.97 296 PRO A C 1
ATOM 607 O O . PRO A 1 85 ? 22.211 38.834 -8.150 1.00 14.27 296 PRO A O 1
ATOM 611 N N . CYS A 1 86 ? 21.584 40.801 -9.062 1.00 13.37 297 CYS A N 1
ATOM 612 C CA . CYS A 1 86 ? 22.643 41.579 -8.421 1.00 14.77 297 CYS A CA 1
ATOM 613 C C . CYS A 1 86 ? 22.117 42.466 -7.307 1.00 14.40 297 CYS A C 1
ATOM 614 O O . CYS A 1 86 ? 22.681 43.528 -7.048 1.00 16.16 297 CYS A O 1
ATOM 617 N N . ALA A 1 87 ? 21.051 42.040 -6.643 1.00 13.78 298 ALA A N 1
ATOM 618 C CA . ALA A 1 87 ? 20.472 42.846 -5.579 1.00 13.43 298 ALA A CA 1
ATOM 619 C C . ALA A 1 87 ? 20.308 42.103 -4.262 1.00 14.35 298 ALA A C 1
ATOM 620 O O . ALA A 1 87 ? 20.002 40.916 -4.240 1.00 13.75 298 ALA A O 1
ATOM 622 N N . ALA A 1 88 ? 20.520 42.824 -3.165 1.00 14.17 299 ALA A N 1
ATOM 623 C CA . ALA A 1 88 ? 20.341 42.281 -1.824 1.00 13.38 299 ALA A CA 1
ATOM 624 C C . ALA A 1 88 ? 19.156 43.093 -1.304 1.00 14.16 299 ALA A C 1
ATOM 625 O O . ALA A 1 88 ? 19.305 44.267 -0.954 1.00 14.16 299 ALA A O 1
ATOM 627 N N . SER A 1 89 ? 17.977 42.478 -1.282 1.00 12.82 300 SER A N 1
ATOM 628 C CA . SER A 1 89 ? 16.766 43.181 -0.855 1.00 13.41 300 SER A CA 1
ATOM 629 C C . SER A 1 89 ? 15.792 42.323 -0.067 1.00 12.60 300 SER A C 1
ATOM 630 O O . SER A 1 89 ? 14.808 42.828 0.475 1.00 11.26 300 SER A O 1
ATOM 633 N N . THR A 1 90 ? 16.045 41.024 -0.024 1.00 12.57 301 THR A N 1
ATOM 634 C CA . THR A 1 90 ? 15.168 40.123 0.705 1.00 12.36 301 THR A CA 1
ATOM 635 C C . THR A 1 90 ? 15.937 38.838 0.960 1.00 13.06 301 THR A C 1
ATOM 636 O O . THR A 1 90 ? 17.016 38.638 0.405 1.00 13.14 301 THR A O 1
ATOM 640 N N . TRP A 1 91 ? 15.395 37.971 1.804 1.00 12.12 302 TRP A N 1
ATOM 641 C CA . TRP A 1 91 ? 16.073 36.723 2.089 1.00 12.89 302 TRP A CA 1
ATOM 642 C C . TRP A 1 91 ? 15.118 35.675 2.630 1.00 13.40 302 TRP A C 1
ATOM 643 O O . TRP A 1 91 ? 13.987 35.975 3.017 1.00 13.51 302 TRP A O 1
ATOM 654 N N . THR A 1 92 ? 15.578 34.434 2.624 1.00 12.48 303 THR A N 1
ATOM 655 C CA . THR A 1 92 ? 14.803 33.322 3.140 1.00 14.12 303 THR A CA 1
ATOM 656 C C . THR A 1 92 ? 15.654 32.734 4.258 1.00 15.64 303 THR A C 1
ATOM 657 O O . THR A 1 92 ? 15.420 33.012 5.435 1.00 17.52 303 THR A O 1
ATOM 661 N N . SER A 1 93 ? 16.662 31.952 3.887 1.00 16.81 304 SER A N 1
ATOM 662 C CA . SER A 1 93 ? 17.562 31.351 4.863 1.00 16.92 304 SER A CA 1
ATOM 663 C C . SER A 1 93 ? 18.476 32.421 5.462 1.00 16.47 304 SER A C 1
ATOM 664 O O . SER A 1 93 ? 18.899 33.346 4.767 1.00 15.44 304 SER A O 1
ATOM 667 N N . ARG A 1 94 ? 18.765 32.294 6.754 1.00 13.87 305 ARG A N 1
ATOM 668 C CA . ARG A 1 94 ? 19.672 33.211 7.435 1.00 14.78 305 ARG A CA 1
ATOM 669 C C . ARG A 1 94 ? 20.933 32.399 7.712 1.00 13.52 305 ARG A C 1
ATOM 670 O O . ARG A 1 94 ? 20.857 31.311 8.284 1.00 13.13 305 ARG A O 1
ATOM 678 N N . LEU A 1 95 ? 22.084 32.917 7.293 1.00 11.25 306 LEU A N 1
ATOM 679 C CA . LEU A 1 95 ? 23.357 32.223 7.471 1.00 10.43 306 LEU A CA 1
ATOM 680 C C . LEU A 1 95 ? 23.657 31.893 8.930 1.00 11.86 306 LEU A C 1
ATOM 681 O O . LEU A 1 95 ? 24.099 30.790 9.255 1.00 11.73 306 LEU A O 1
ATOM 686 N N . ALA A 1 96 ? 23.427 32.858 9.809 1.00 11.11 307 ALA A N 1
ATOM 687 C CA . ALA A 1 96 ? 23.675 32.649 11.225 1.00 11.28 307 ALA A CA 1
ATOM 688 C C . ALA A 1 96 ? 22.887 33.654 12.036 1.00 11.73 307 ALA A C 1
ATOM 689 O O . ALA A 1 96 ? 22.591 34.753 11.563 1.00 12.28 307 ALA A O 1
ATOM 691 N N . VAL A 1 97 ? 22.544 33.269 13.259 1.00 10.80 308 VAL A N 1
ATOM 692 C CA . VAL A 1 97 ? 21.794 34.140 14.149 1.00 11.93 308 VAL A CA 1
ATOM 693 C C . VAL A 1 97 ? 22.197 33.883 15.595 1.00 11.85 308 VAL A C 1
ATOM 694 O O . VAL A 1 97 ? 22.215 32.736 16.045 1.00 12.07 308 VAL A O 1
ATOM 698 N N . ARG A 1 98 ? 22.553 34.945 16.309 1.00 11.62 309 ARG A N 1
ATOM 699 C CA . ARG A 1 98 ? 22.877 34.814 17.722 1.00 13.32 309 ARG A CA 1
ATOM 700 C C . ARG A 1 98 ? 21.767 35.607 18.401 1.00 14.23 309 ARG A C 1
ATOM 701 O O . ARG A 1 98 ? 21.579 36.801 18.120 1.00 14.18 309 ARG A O 1
ATOM 709 N N . SER A 1 99 ? 21.015 34.940 19.273 1.00 11.59 310 SER A N 1
ATOM 710 C CA . SER A 1 99 ? 19.896 35.581 19.949 1.00 12.27 310 SER A CA 1
ATOM 711 C C . SER A 1 99 ? 20.137 35.841 21.424 1.00 11.41 310 SER A C 1
ATOM 712 O O . SER A 1 99 ? 20.861 35.102 22.089 1.00 12.81 310 SER A O 1
ATOM 715 N N . TYR A 1 100 ? 19.514 36.908 21.915 1.00 11.77 311 TYR A N 1
ATOM 716 C CA . TYR A 1 100 ? 19.636 37.325 23.303 1.00 12.24 311 TYR A CA 1
ATOM 717 C C . TYR A 1 100 ? 18.226 37.573 23.827 1.00 12.66 311 TYR A C 1
ATOM 718 O O . TYR A 1 100 ? 17.374 38.094 23.108 1.00 12.41 311 TYR A O 1
ATOM 727 N N . ALA A 1 101 ? 17.975 37.202 25.077 1.00 11.78 312 ALA A N 1
ATOM 728 C CA . ALA A 1 101 ? 16.652 37.398 25.650 1.00 12.20 312 ALA A CA 1
ATOM 729 C C . ALA A 1 101 ? 16.740 37.876 27.090 1.00 12.01 312 ALA A C 1
ATOM 730 O O . ALA A 1 101 ? 17.686 37.538 27.808 1.00 11.84 312 ALA A O 1
ATOM 732 N N . GLY A 1 102 ? 15.749 38.662 27.502 1.00 11.97 313 GLY A N 1
ATOM 733 C CA . GLY A 1 102 ? 15.722 39.189 28.857 1.00 11.84 313 GLY A CA 1
ATOM 734 C C . GLY A 1 102 ? 16.816 40.217 29.081 1.00 11.26 313 GLY A C 1
ATOM 735 O O . GLY A 1 102 ? 17.300 40.388 30.197 1.00 13.12 313 GLY A O 1
ATOM 736 N N . CYS A 1 103 ? 17.208 40.904 28.014 1.00 10.11 314 CYS A N 1
ATOM 737 C CA . CYS A 1 103 ? 18.259 41.912 28.100 1.00 9.93 314 CYS A CA 1
ATOM 738 C C . CYS A 1 103 ? 17.756 43.202 28.732 1.00 11.32 314 CYS A C 1
ATOM 739 O O . CYS A 1 103 ? 16.570 43.513 28.672 1.00 12.04 314 CYS A O 1
ATOM 742 N N . SER A 1 104 ? 18.670 43.953 29.332 1.00 13.57 315 SER A N 1
ATOM 743 C CA . SER A 1 104 ? 18.326 45.232 29.940 1.00 16.11 315 SER A CA 1
ATOM 744 C C . SER A 1 104 ? 19.600 45.990 30.266 1.00 17.36 315 SER A C 1
ATOM 745 O O . SER A 1 104 ? 20.708 45.460 30.130 1.00 15.19 315 SER A O 1
ATOM 748 N N . ARG A 1 105 ? 19.435 47.235 30.696 1.00 20.34 316 ARG A N 1
ATOM 749 C CA . ARG A 1 105 ? 20.565 48.076 31.053 1.00 23.47 316 ARG A CA 1
ATOM 750 C C . ARG A 1 105 ? 21.446 47.385 32.084 1.00 24.57 316 ARG A C 1
ATOM 751 O O . ARG A 1 105 ? 22.674 47.471 32.013 1.00 25.62 316 ARG A O 1
ATOM 759 N N . THR A 1 106 ? 20.820 46.689 33.032 1.00 24.73 317 THR A N 1
ATOM 760 C CA . THR A 1 106 ? 21.557 45.999 34.087 1.00 25.19 317 THR A CA 1
ATOM 761 C C . THR A 1 106 ? 21.877 44.529 33.789 1.00 23.44 317 THR A C 1
ATOM 762 O O . THR A 1 106 ? 22.627 43.894 34.532 1.00 23.35 317 THR A O 1
ATOM 766 N N . ASN A 1 107 ? 21.302 43.992 32.712 1.00 20.74 318 ASN A N 1
ATOM 767 C CA . ASN A 1 107 ? 21.566 42.615 32.277 1.00 18.15 318 ASN A CA 1
ATOM 768 C C . ASN A 1 107 ? 21.866 42.762 30.783 1.00 16.89 318 ASN A C 1
ATOM 769 O O . ASN A 1 107 ? 21.118 42.279 29.934 1.00 14.78 318 ASN A O 1
ATOM 774 N N . PRO A 1 108 ? 22.975 43.455 30.454 1.00 17.66 319 PRO A N 1
ATOM 775 C CA . PRO A 1 108 ? 23.444 43.727 29.091 1.00 18.09 319 PRO A CA 1
ATOM 776 C C . PRO A 1 108 ? 23.850 42.497 28.292 1.00 17.55 319 PRO A C 1
ATOM 777 O O . PRO A 1 108 ? 24.443 41.565 28.830 1.00 16.66 319 PRO A O 1
ATOM 781 N N . PRO A 1 109 ? 23.557 42.512 26.980 1.00 19.07 320 PRO A N 1
ATOM 782 C CA . PRO A 1 109 ? 23.807 41.489 25.965 1.00 23.24 320 PRO A CA 1
ATOM 783 C C . PRO A 1 109 ? 24.728 40.322 26.228 1.00 25.64 320 PRO A C 1
ATOM 784 O O . PRO A 1 109 ? 24.274 39.176 26.273 1.00 30.51 320 PRO A O 1
ATOM 788 N N . PRO A 1 110 ? 26.029 40.567 26.411 1.00 23.72 321 PRO A N 1
ATOM 789 C CA . PRO A 1 110 ? 26.780 39.335 26.647 1.00 20.89 321 PRO A CA 1
ATOM 790 C C . PRO A 1 110 ? 26.017 38.453 27.639 1.00 17.77 321 PRO A C 1
ATOM 791 O O . PRO A 1 110 ? 25.745 37.277 27.382 1.00 14.02 321 PRO A O 1
ATOM 795 N N . ARG A 1 111 ? 25.648 39.048 28.766 1.00 15.60 322 ARG A N 1
ATOM 796 C CA . ARG A 1 111 ? 24.967 38.306 29.817 1.00 16.14 322 ARG A CA 1
ATOM 797 C C . ARG A 1 111 ? 23.592 37.754 29.470 1.00 14.55 322 ARG A C 1
ATOM 798 O O . ARG A 1 111 ? 23.166 36.752 30.048 1.00 15.57 322 ARG A O 1
ATOM 806 N N . CYS A 1 112 ? 22.903 38.379 28.525 1.00 11.41 323 CYS A N 1
ATOM 807 C CA . CYS A 1 112 ? 21.577 37.904 28.154 1.00 13.00 323 CYS A CA 1
ATOM 808 C C . CYS A 1 112 ? 21.585 36.995 26.926 1.00 12.09 323 CYS A C 1
ATOM 809 O O . CYS A 1 112 ? 20.544 36.757 26.317 1.00 12.66 323 CYS A O 1
ATOM 812 N N . SER A 1 113 ? 22.765 36.486 26.573 1.00 12.99 324 SER A N 1
ATOM 813 C CA . SER A 1 113 ? 22.909 35.568 25.443 1.00 13.68 324 SER A CA 1
ATOM 814 C C . SER A 1 113 ? 21.991 34.372 25.700 1.00 14.35 324 SER A C 1
ATOM 815 O O . SER A 1 113 ? 21.931 33.865 26.823 1.00 15.52 324 SER A O 1
ATOM 818 N N . ALA A 1 114 ? 21.281 33.921 24.669 1.00 13.89 325 ALA A N 1
ATOM 819 C CA . ALA A 1 114 ? 20.355 32.806 24.824 1.00 14.48 325 ALA A CA 1
ATOM 820 C C . ALA A 1 114 ? 20.537 31.662 23.832 1.00 15.84 325 ALA A C 1
ATOM 821 O O . ALA A 1 114 ? 20.691 30.507 24.234 1.00 16.83 325 ALA A O 1
ATOM 823 N N . GLU A 1 115 ? 20.497 31.968 22.539 1.00 15.66 326 GLU A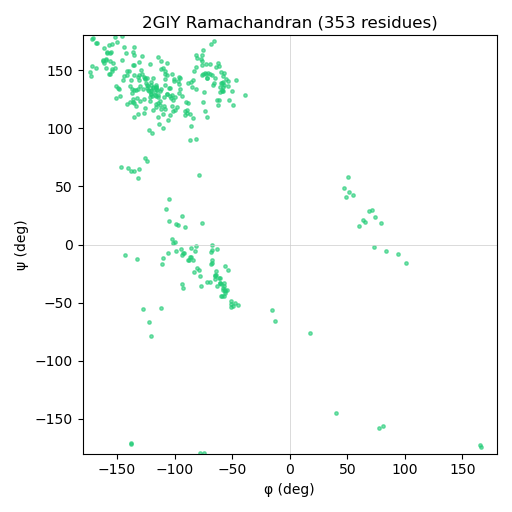 N 1
ATOM 824 C CA . GLU A 1 115 ? 20.643 30.929 21.525 1.00 17.19 326 GLU A CA 1
ATOM 825 C C . GLU A 1 115 ? 21.586 31.329 20.399 1.00 16.35 326 GLU A C 1
ATOM 826 O O . GLU A 1 115 ? 21.900 32.509 20.216 1.00 16.06 326 GLU A O 1
ATOM 832 N N . ALA A 1 116 ? 22.034 30.330 19.646 1.00 15.34 327 ALA A N 1
ATOM 833 C CA . ALA A 1 116 ? 22.923 30.564 18.517 1.00 15.15 327 ALA A CA 1
ATOM 834 C C . ALA A 1 116 ? 22.647 29.511 17.455 1.00 13.54 327 ALA A C 1
ATOM 835 O O . ALA A 1 116 ? 22.541 28.324 17.758 1.00 11.89 327 ALA A O 1
ATOM 837 N N . HIS A 1 117 ? 22.534 29.958 16.210 1.00 13.48 328 HIS A N 1
ATOM 838 C CA . HIS A 1 117 ? 22.263 29.070 15.090 1.00 13.85 328 HIS A CA 1
ATOM 839 C C . HIS A 1 117 ? 23.174 29.414 13.929 1.00 14.11 328 HIS A C 1
ATOM 840 O O . HIS A 1 117 ? 23.515 30.578 13.716 1.00 12.16 328 HIS A O 1
ATOM 847 N N . MET A 1 118 ? 23.574 28.394 13.179 1.00 14.93 329 MET A N 1
ATOM 848 C CA . MET A 1 118 ? 24.429 28.610 12.023 1.00 15.03 329 MET A CA 1
ATOM 849 C C . MET A 1 118 ? 24.157 27.536 10.987 1.00 15.98 329 MET A C 1
ATOM 850 O O . MET A 1 118 ? 24.007 26.363 11.324 1.00 14.05 329 MET A O 1
ATOM 855 N N . GLU A 1 119 ? 24.072 27.951 9.728 1.00 15.31 330 GLU A N 1
ATOM 856 C CA . GLU A 1 119 ? 23.838 27.027 8.635 1.00 17.46 330 GLU A CA 1
ATOM 857 C C . GLU A 1 119 ? 25.067 26.153 8.446 1.00 17.37 330 GLU A C 1
ATOM 858 O O . GLU A 1 119 ? 26.197 26.595 8.670 1.00 16.00 330 GLU A O 1
ATOM 864 N N . PRO A 1 120 ? 24.868 24.890 8.044 1.00 17.09 331 PRO A N 1
ATOM 865 C CA . PRO A 1 120 ? 26.035 24.032 7.843 1.00 18.48 331 PRO A CA 1
ATOM 866 C C . PRO A 1 120 ? 26.771 24.478 6.584 1.00 19.24 331 PRO A C 1
ATOM 867 O O . PRO A 1 120 ? 26.277 24.308 5.467 1.00 18.22 331 PRO A O 1
ATOM 871 N N . VAL A 1 121 ? 27.945 25.064 6.775 1.00 17.50 332 VAL A N 1
ATOM 872 C CA . VAL A 1 121 ? 28.748 25.542 5.661 1.00 18.88 332 VAL A CA 1
ATOM 873 C C . VAL A 1 121 ? 30.202 25.148 5.872 1.00 19.53 332 VAL A C 1
ATOM 874 O O . VAL A 1 121 ? 30.808 25.494 6.886 1.00 18.01 332 VAL A O 1
ATOM 878 N N . PRO A 1 122 ? 30.781 24.413 4.910 1.00 21.49 333 PRO A N 1
ATOM 879 C CA . PRO A 1 122 ? 32.173 23.966 4.984 1.00 21.68 333 PRO A CA 1
ATOM 880 C C . PRO A 1 122 ? 33.130 25.100 5.331 1.00 20.02 333 PRO A C 1
ATOM 881 O O . PRO A 1 122 ? 33.203 26.091 4.607 1.00 20.40 333 PRO A O 1
ATOM 885 N N . GLY A 1 123 ? 33.846 24.960 6.444 1.00 19.21 334 GLY A N 1
ATOM 886 C CA . GLY A 1 123 ? 34.812 25.973 6.836 1.00 18.04 334 GLY A CA 1
ATOM 887 C C . GLY A 1 123 ? 34.309 27.189 7.598 1.00 17.43 334 GLY A C 1
ATOM 888 O O . GLY A 1 123 ? 35.117 28.007 8.034 1.00 17.52 334 GLY A O 1
ATOM 889 N N . LEU A 1 124 ? 32.995 27.314 7.758 1.00 15.56 335 LEU A N 1
ATOM 890 C CA . LEU A 1 124 ? 32.414 28.449 8.475 1.00 17.99 335 LEU A CA 1
ATOM 891 C C . LEU A 1 124 ? 32.125 28.086 9.929 1.00 19.24 335 LEU A C 1
ATOM 892 O O . LEU A 1 124 ? 31.635 26.995 10.219 1.00 20.42 335 LEU A O 1
ATOM 897 N N . ALA A 1 125 ? 32.420 29.006 10.841 1.00 19.89 336 ALA A N 1
ATOM 898 C CA . ALA A 1 125 ? 32.173 28.759 12.256 1.00 20.79 336 ALA A CA 1
ATOM 899 C C . ALA A 1 125 ? 31.984 30.053 13.030 1.00 23.33 336 ALA A C 1
ATOM 900 O O . ALA A 1 125 ? 32.518 31.101 12.655 1.00 19.01 336 ALA A O 1
ATOM 902 N N . TRP A 1 126 ? 31.203 29.957 14.103 1.00 24.97 337 TRP A N 1
ATOM 903 C CA . TRP A 1 126 ? 30.930 31.078 14.993 1.00 27.87 337 TRP A CA 1
ATOM 904 C C . TRP A 1 126 ? 32.180 31.273 15.833 1.00 28.79 337 TRP A C 1
ATOM 905 O O . TRP A 1 126 ? 32.623 30.344 16.522 1.00 27.33 337 TRP A O 1
ATOM 916 N N . GLN A 1 127 ? 32.756 32.466 15.786 1.00 30.80 338 GLN A N 1
ATOM 917 C CA . GLN A 1 127 ? 33.921 32.727 16.611 1.00 29.85 338 GLN A CA 1
ATOM 918 C C . GLN A 1 127 ? 33.389 32.573 18.036 1.00 30.25 338 GLN A C 1
ATOM 919 O O . GLN A 1 127 ? 32.461 33.282 18.430 1.00 30.60 338 GLN A O 1
ATOM 925 N N . ALA A 1 128 ? 33.952 31.633 18.792 1.00 28.64 339 ALA A N 1
ATOM 926 C CA . ALA A 1 128 ? 33.511 31.372 20.165 1.00 28.67 339 ALA A CA 1
ATOM 927 C C . ALA A 1 128 ? 33.175 32.651 20.924 1.00 28.26 339 ALA A C 1
ATOM 928 O O . ALA A 1 128 ? 33.975 33.586 20.963 1.00 28.18 339 ALA A O 1
ATOM 930 N N . ALA A 1 129 ? 31.987 32.674 21.525 1.00 26.81 340 ALA A N 1
ATOM 931 C CA . ALA A 1 129 ? 31.511 33.817 22.291 1.00 27.01 340 ALA A CA 1
ATOM 932 C C . ALA A 1 129 ? 31.678 35.126 21.519 1.00 26.82 340 ALA A C 1
ATOM 933 O O . ALA A 1 129 ? 32.047 36.150 22.094 1.00 28.03 340 ALA A O 1
ATOM 935 N N . SER A 1 130 ? 31.386 35.095 20.222 1.00 24.33 341 SER A N 1
ATOM 936 C CA . SER A 1 130 ? 31.535 36.281 19.387 1.00 20.73 341 SER A CA 1
ATOM 937 C C . SER A 1 130 ? 30.481 36.361 18.288 1.00 18.86 341 SER A C 1
ATOM 938 O O . SER A 1 130 ? 29.883 35.354 17.921 1.00 17.33 341 SER A O 1
ATOM 941 N N . VAL A 1 131 ? 30.261 37.565 17.766 1.00 16.97 342 VAL A N 1
ATOM 942 C CA . VAL A 1 131 ? 29.295 37.753 16.689 1.00 15.89 342 VAL A CA 1
ATOM 943 C C . VAL A 1 131 ? 30.013 37.706 15.348 1.00 15.60 342 VAL A C 1
ATOM 944 O O . VAL A 1 131 ? 29.382 37.770 14.290 1.00 15.13 342 VAL A O 1
ATOM 948 N N . ASN A 1 132 ? 31.337 37.592 15.389 1.00 13.11 343 ASN A N 1
ATOM 949 C CA . ASN A 1 132 ? 32.112 37.532 14.157 1.00 14.58 343 ASN A CA 1
ATOM 950 C C . ASN A 1 132 ? 32.123 36.144 13.544 1.00 13.53 343 ASN A C 1
ATOM 951 O O . ASN A 1 132 ? 31.973 35.139 14.237 1.00 12.78 343 ASN A O 1
ATOM 956 N N . LEU A 1 133 ? 32.294 36.103 12.229 1.00 13.16 344 LEU A N 1
ATOM 957 C CA . LEU A 1 133 ? 32.341 34.848 11.491 1.00 13.65 344 LEU A CA 1
ATOM 958 C C . LEU A 1 133 ? 33.787 34.490 11.196 1.00 13.41 344 LEU A C 1
ATOM 959 O O . LEU A 1 133 ? 34.592 35.361 10.869 1.00 13.82 344 LEU A O 1
ATOM 964 N N . GLU A 1 134 ? 34.110 33.206 11.298 1.00 13.95 345 GLU A N 1
ATOM 965 C CA . GLU A 1 134 ? 35.455 32.749 11.002 1.00 15.89 345 GLU A CA 1
ATOM 966 C C . GLU A 1 134 ? 35.429 31.808 9.810 1.00 16.65 345 GLU A C 1
ATOM 967 O O . GLU A 1 134 ? 34.564 30.937 9.717 1.00 16.60 345 GLU A O 1
ATOM 973 N N . PHE A 1 135 ? 36.379 32.001 8.900 1.00 15.58 346 PHE A N 1
ATOM 974 C CA . PHE A 1 135 ? 36.502 31.175 7.704 1.00 14.48 346 PHE A CA 1
ATOM 975 C C . PHE A 1 135 ? 37.826 30.415 7.755 1.00 14.88 346 PHE A C 1
ATOM 976 O O . PHE A 1 135 ? 38.898 31.023 7.780 1.00 15.94 346 PHE A O 1
ATOM 984 N N . ARG A 1 136 ? 37.744 29.089 7.781 1.00 15.57 347 ARG A N 1
ATOM 985 C CA . ARG A 1 136 ? 38.930 28.236 7.830 1.00 18.07 347 ARG A CA 1
ATOM 986 C C . ARG A 1 136 ? 39.173 27.634 6.450 1.00 17.41 347 ARG A C 1
ATOM 987 O O . ARG A 1 136 ? 38.237 27.157 5.808 1.00 18.42 347 ARG A O 1
ATOM 995 N N . ASP A 1 137 ? 40.426 27.653 6.006 1.00 17.81 348 ASP A N 1
ATOM 996 C CA . ASP A 1 137 ? 40.791 27.125 4.694 1.00 19.44 348 ASP A CA 1
ATOM 997 C C . ASP A 1 137 ? 39.803 27.661 3.658 1.00 19.40 348 ASP A C 1
ATOM 998 O O . ASP A 1 137 ? 39.255 26.912 2.848 1.00 19.92 348 ASP A O 1
ATOM 1003 N N . ALA A 1 138 ? 39.592 28.973 3.708 1.00 19.31 349 ALA A N 1
ATOM 1004 C CA . ALA A 1 138 ? 38.667 29.669 2.820 1.00 17.71 349 ALA A CA 1
ATOM 1005 C C . ALA A 1 138 ? 38.832 29.273 1.357 1.00 17.99 349 ALA A C 1
ATOM 1006 O O . ALA A 1 138 ? 39.946 29.065 0.878 1.00 17.96 349 ALA A O 1
ATOM 1008 N N . SER A 1 139 ? 37.711 29.159 0.653 1.00 17.09 350 SER A N 1
ATOM 1009 C CA . SER A 1 139 ? 37.738 28.800 -0.759 1.00 17.09 350 SER A CA 1
ATOM 1010 C C . SER A 1 139 ? 36.771 29.708 -1.507 1.00 14.76 350 SER A C 1
ATOM 1011 O O . SER A 1 139 ? 36.004 30.447 -0.894 1.00 13.56 350 SER A O 1
ATOM 1014 N N . PRO A 1 140 ? 36.807 29.679 -2.846 1.00 14.52 351 PRO A N 1
ATOM 1015 C CA . PRO A 1 140 ? 35.906 30.528 -3.631 1.00 13.22 351 PRO A CA 1
ATOM 1016 C C . PRO A 1 140 ? 34.424 30.369 -3.281 1.00 12.51 351 PRO A C 1
ATOM 1017 O O . PRO A 1 140 ? 33.626 31.274 -3.531 1.00 12.55 351 PRO A O 1
ATOM 1021 N N . GLN A 1 141 ? 34.060 29.230 -2.690 1.00 12.01 352 GLN A N 1
ATOM 1022 C CA . GLN A 1 141 ? 32.666 28.970 -2.320 1.00 14.18 352 GLN A CA 1
ATOM 1023 C C . GLN A 1 141 ? 32.173 29.964 -1.261 1.00 13.79 352 GLN A C 1
ATOM 1024 O O . GLN A 1 141 ? 30.970 30.192 -1.123 1.00 13.27 352 GLN A O 1
ATOM 1030 N N . HIS A 1 142 ? 33.106 30.546 -0.513 1.00 12.64 353 HIS A N 1
ATOM 1031 C CA . HIS A 1 142 ? 32.760 31.495 0.549 1.00 12.09 353 HIS A CA 1
ATOM 1032 C C . HIS A 1 142 ? 32.581 32.936 0.078 1.00 10.94 353 HIS A C 1
ATOM 1033 O O . HIS A 1 142 ? 32.096 33.777 0.831 1.00 11.72 353 HIS A O 1
ATOM 1040 N N . SER A 1 143 ? 32.969 33.222 -1.160 1.00 9.32 354 SER A N 1
ATOM 1041 C CA . SER A 1 143 ? 32.864 34.574 -1.690 1.00 10.16 354 SER A CA 1
ATOM 1042 C C . SER A 1 143 ? 31.421 35.039 -1.845 1.00 11.21 354 SER A C 1
ATOM 1043 O O . SER A 1 143 ? 30.563 34.288 -2.311 1.00 12.48 354 SER A O 1
ATOM 1046 N N . GLY A 1 144 ? 31.161 36.282 -1.453 1.00 9.32 355 GLY A N 1
ATOM 1047 C CA . GLY A 1 144 ? 29.820 36.816 -1.576 1.00 10.26 355 GLY A CA 1
ATOM 1048 C C . GLY A 1 144 ? 29.633 38.097 -0.795 1.00 10.67 355 GLY A C 1
ATOM 1049 O O . GLY A 1 144 ? 30.589 38.646 -0.239 1.00 11.10 355 GLY A O 1
ATOM 1050 N N . LEU A 1 145 ? 28.398 38.581 -0.762 1.00 9.12 356 LEU A N 1
ATOM 1051 C CA . LEU A 1 145 ? 28.087 39.796 -0.031 1.00 9.80 356 LEU A CA 1
ATOM 1052 C C . LEU A 1 145 ? 27.421 39.404 1.277 1.00 10.79 356 LEU A C 1
ATOM 1053 O O . LEU A 1 145 ? 26.365 38.764 1.281 1.00 9.77 356 LEU A O 1
ATOM 1058 N N . TYR A 1 146 ? 28.050 39.783 2.384 1.00 11.11 357 TYR A N 1
ATOM 1059 C CA . TYR A 1 146 ? 27.525 39.473 3.706 1.00 10.29 357 TYR A CA 1
ATOM 1060 C C . TYR A 1 146 ? 26.984 40.717 4.395 1.00 11.16 357 TYR A C 1
ATOM 1061 O O . TYR A 1 146 ? 27.591 41.784 4.336 1.00 11.51 357 TYR A O 1
ATOM 1070 N N . LEU A 1 147 ? 25.834 40.569 5.042 1.00 11.00 358 LEU A N 1
ATOM 1071 C CA . LEU A 1 147 ? 25.225 41.658 5.787 1.00 10.77 358 LEU A CA 1
ATOM 1072 C C . LEU A 1 147 ? 25.038 41.201 7.228 1.00 11.63 358 LEU A C 1
ATOM 1073 O O . LEU A 1 147 ? 24.627 40.066 7.486 1.00 10.90 358 LEU A O 1
ATOM 1078 N N . CYS A 1 148 ? 25.366 42.080 8.161 1.00 10.20 359 CYS A N 1
ATOM 1079 C CA . CYS A 1 148 ? 25.187 41.791 9.571 1.00 11.72 359 CYS A CA 1
ATOM 1080 C C . CYS A 1 148 ? 24.091 42.754 9.998 1.00 11.82 359 CYS A C 1
ATOM 1081 O O . CYS A 1 148 ? 24.243 43.969 9.863 1.00 11.46 359 CYS A O 1
ATOM 1084 N N . VAL A 1 149 ? 22.976 42.210 10.481 1.00 11.31 360 VAL A N 1
ATOM 1085 C CA . VAL A 1 149 ? 21.848 43.029 10.895 1.00 11.16 360 VAL A CA 1
ATOM 1086 C C . VAL A 1 149 ? 21.511 42.812 12.365 1.00 11.05 360 VAL A C 1
ATOM 1087 O O . VAL A 1 149 ? 21.401 41.677 12.825 1.00 12.50 360 VAL A O 1
ATOM 1091 N N . VAL A 1 150 ? 21.343 43.903 13.100 1.00 10.52 361 VAL A N 1
ATOM 1092 C CA . VAL A 1 150 ? 21.010 43.782 14.507 1.00 9.60 361 VAL A CA 1
ATOM 1093 C C . VAL A 1 150 ? 19.582 44.206 14.799 1.00 10.99 361 VAL A C 1
ATOM 1094 O O . VAL A 1 150 ? 19.201 45.355 14.565 1.00 11.42 361 VAL A O 1
ATOM 1098 N N . TYR A 1 151 ? 18.796 43.266 15.313 1.00 10.90 362 TYR A N 1
ATOM 1099 C CA . TYR A 1 151 ? 17.418 43.543 15.678 1.00 11.56 362 TYR A CA 1
ATOM 1100 C C . TYR A 1 151 ? 17.304 43.712 17.182 1.00 11.97 362 TYR A C 1
ATOM 1101 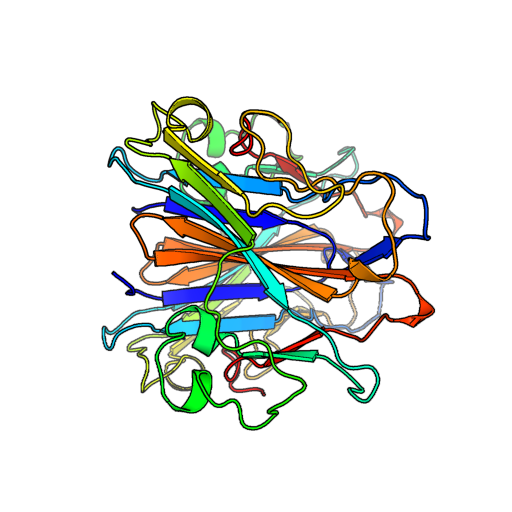O O . TYR A 1 151 ? 18.035 43.083 17.946 1.00 11.28 362 TYR A O 1
ATOM 1110 N N . VAL A 1 152 ? 16.389 44.581 17.588 1.00 11.77 363 VAL A N 1
ATOM 1111 C CA . VAL A 1 152 ? 16.078 44.798 18.994 1.00 12.09 363 VAL A CA 1
ATOM 1112 C C . VAL A 1 152 ? 14.554 44.778 18.973 1.00 13.35 363 VAL A C 1
ATOM 1113 O O . VAL A 1 152 ? 13.930 45.589 18.289 1.00 13.85 363 VAL A O 1
ATOM 1117 N N . ASN A 1 153 ? 13.962 43.835 19.697 1.00 14.57 364 ASN A N 1
ATOM 1118 C CA . ASN A 1 153 ? 12.509 43.692 19.727 1.00 17.18 364 ASN A CA 1
ATOM 1119 C C . ASN A 1 153 ? 11.959 43.545 18.312 1.00 17.31 364 ASN A C 1
ATOM 1120 O O . ASN A 1 153 ? 10.955 44.159 17.951 1.00 18.71 364 ASN A O 1
ATOM 1125 N N . ASP A 1 154 ? 12.650 42.737 17.517 1.00 16.33 365 ASP A N 1
ATOM 1126 C CA . ASP A 1 154 ? 12.264 42.444 16.137 1.00 18.11 365 ASP A CA 1
ATOM 1127 C C . ASP A 1 154 ? 12.295 43.601 15.136 1.00 17.55 365 ASP A C 1
ATOM 1128 O O . ASP A 1 154 ? 11.666 43.524 14.081 1.00 17.39 365 ASP A O 1
ATOM 1133 N N . HIS A 1 155 ? 13.028 44.665 15.458 1.00 16.40 366 HIS A N 1
ATOM 1134 C CA . HIS A 1 155 ? 13.161 45.813 14.556 1.00 16.13 366 HIS A CA 1
ATOM 1135 C C . HIS A 1 155 ? 14.644 46.106 14.358 1.00 14.68 366 HIS A C 1
ATOM 1136 O O . HIS A 1 155 ? 15.411 46.135 15.320 1.00 12.18 366 HIS A O 1
ATOM 1143 N N . ILE A 1 156 ? 15.057 46.318 13.114 1.00 12.37 367 ILE A N 1
ATOM 1144 C CA . ILE A 1 156 ? 16.463 46.596 12.842 1.00 13.03 367 ILE A CA 1
ATOM 1145 C C . ILE A 1 156 ? 16.927 47.895 13.501 1.00 13.18 367 ILE A C 1
ATOM 1146 O O . ILE A 1 156 ? 16.337 48.956 13.286 1.00 13.17 367 ILE A O 1
ATOM 1151 N N . HIS A 1 157 ? 17.982 47.803 14.309 1.00 12.61 368 HIS A N 1
ATOM 1152 C CA . HIS A 1 157 ? 18.543 48.973 14.983 1.00 12.17 368 HIS A CA 1
ATOM 1153 C C . HIS A 1 157 ? 19.901 49.371 14.426 1.00 12.60 368 HIS A C 1
ATOM 1154 O O . HIS A 1 157 ? 20.411 50.449 14.721 1.00 12.66 368 HIS A O 1
ATOM 1161 N N . ALA A 1 158 ? 20.484 48.495 13.617 1.00 12.66 369 ALA A N 1
ATOM 1162 C CA . ALA A 1 158 ? 21.770 48.761 12.992 1.00 12.14 369 ALA A CA 1
ATOM 1163 C C . ALA A 1 158 ? 22.058 47.666 11.983 1.00 11.68 369 ALA A C 1
ATOM 1164 O O . ALA A 1 158 ? 21.547 46.554 12.102 1.00 11.04 369 ALA A O 1
ATOM 1166 N N . TRP A 1 159 ? 22.860 47.989 10.977 1.00 11.10 370 TRP A N 1
ATOM 1167 C CA . TRP A 1 159 ? 23.246 46.994 9.985 1.00 11.00 370 TRP A CA 1
ATOM 1168 C C . TRP A 1 159 ? 24.503 47.444 9.262 1.00 11.59 370 TRP A C 1
ATOM 1169 O O . TRP A 1 159 ? 24.854 48.630 9.265 1.00 11.51 370 TRP A O 1
ATOM 1180 N N . GLY A 1 160 ? 25.191 46.484 8.658 1.00 10.31 371 GLY A N 1
ATOM 1181 C CA . GLY A 1 160 ? 26.395 46.798 7.921 1.00 12.55 371 GLY A CA 1
ATOM 1182 C C . GLY A 1 160 ? 26.631 45.720 6.889 1.00 11.35 371 GLY A C 1
ATOM 1183 O O . GLY A 1 160 ? 26.017 44.651 6.957 1.00 12.81 371 GLY A O 1
ATOM 1184 N N . HIS A 1 161 ? 27.499 45.995 5.923 1.00 10.75 372 HIS A N 1
ATOM 1185 C CA . HIS A 1 161 ? 27.798 45.005 4.900 1.00 11.66 372 HIS A CA 1
ATOM 1186 C C . HIS A 1 161 ? 29.296 44.806 4.735 1.00 10.97 372 HIS A C 1
ATOM 1187 O O . HIS A 1 161 ? 30.095 45.720 4.977 1.00 12.20 372 HIS A O 1
ATOM 1194 N N . ILE A 1 162 ? 29.666 43.594 4.335 1.00 10.04 373 ILE A N 1
ATOM 1195 C CA . ILE A 1 162 ? 31.054 43.239 4.100 1.00 10.41 373 ILE A CA 1
ATOM 1196 C C . ILE A 1 162 ? 31.122 42.338 2.878 1.00 11.38 373 ILE A C 1
ATOM 1197 O O . ILE A 1 162 ? 30.485 41.286 2.852 1.00 9.45 373 ILE A O 1
ATOM 1202 N N . THR A 1 163 ? 31.863 42.755 1.856 1.00 10.78 374 THR A N 1
ATOM 1203 C CA . THR A 1 163 ? 32.027 41.904 0.692 1.00 11.26 374 THR A CA 1
ATOM 1204 C C . THR A 1 163 ? 33.255 41.070 1.025 1.00 11.77 374 THR A C 1
ATOM 1205 O O . THR A 1 163 ? 34.372 41.589 1.145 1.00 11.33 374 THR A O 1
ATOM 1209 N N . ILE A 1 164 ? 33.032 39.776 1.205 1.00 9.28 375 ILE A N 1
ATOM 1210 C CA . ILE A 1 164 ? 34.095 38.849 1.554 1.00 10.14 375 ILE A CA 1
ATOM 1211 C C . ILE A 1 164 ? 34.344 37.954 0.359 1.00 10.66 375 ILE A C 1
ATOM 1212 O O . ILE A 1 164 ? 33.492 37.140 0.002 1.00 10.01 375 ILE A O 1
ATOM 1217 N N . SER A 1 165 ? 35.509 38.086 -0.262 1.00 11.96 376 SER A N 1
ATOM 1218 C CA . SER A 1 165 ? 35.772 37.261 -1.434 1.00 13.98 376 SER A CA 1
ATOM 1219 C C . SER A 1 165 ? 37.191 37.306 -1.959 1.00 13.30 376 SER A C 1
ATOM 1220 O O . SER A 1 165 ? 38.047 38.026 -1.442 1.00 13.01 376 SER A O 1
ATOM 1223 N N . THR A 1 166 ? 37.428 36.506 -2.993 1.00 13.12 377 THR A N 1
ATOM 1224 C CA . THR A 1 166 ? 38.725 36.466 -3.643 1.00 14.35 377 THR A CA 1
ATOM 1225 C C . THR A 1 166 ? 38.723 37.667 -4.580 1.00 15.05 377 THR A C 1
ATOM 1226 O O . THR A 1 166 ? 37.664 38.222 -4.876 1.00 13.80 377 THR A O 1
ATOM 1230 N N . ALA A 1 167 ? 39.900 38.068 -5.044 1.00 14.54 378 ALA A N 1
ATOM 1231 C CA . ALA A 1 167 ? 40.006 39.217 -5.930 1.00 16.74 378 ALA A CA 1
ATOM 1232 C C . ALA A 1 167 ? 39.222 39.041 -7.232 1.00 15.50 378 ALA A C 1
ATOM 1233 O O . ALA A 1 167 ? 38.526 39.951 -7.675 1.00 16.31 378 ALA A O 1
ATOM 1235 N N . ALA A 1 168 ? 39.332 37.865 -7.835 1.00 14.92 379 ALA A N 1
ATOM 1236 C CA . ALA A 1 168 ? 38.655 37.584 -9.095 1.00 15.52 379 ALA A CA 1
ATOM 1237 C C . ALA A 1 168 ? 37.130 37.640 -9.002 1.00 16.15 379 ALA A C 1
ATOM 1238 O O . ALA A 1 168 ? 36.464 38.077 -9.939 1.00 14.90 379 ALA A O 1
ATOM 1240 N N . GLN A 1 169 ? 36.586 37.210 -7.867 1.00 15.48 380 GLN A N 1
ATOM 1241 C CA . GLN A 1 169 ? 35.139 37.191 -7.668 1.00 14.09 380 GLN A CA 1
ATOM 1242 C C . GLN A 1 169 ? 34.579 38.487 -7.103 1.00 13.87 380 GLN A C 1
ATOM 1243 O O . GLN A 1 169 ? 33.366 38.702 -7.110 1.00 11.70 380 GLN A O 1
ATOM 1249 N N . TYR A 1 170 ? 35.464 39.346 -6.612 1.00 13.56 381 TYR A N 1
ATOM 1250 C CA . TYR A 1 170 ? 35.053 40.608 -6.016 1.00 14.37 381 TYR A CA 1
ATOM 1251 C C . TYR A 1 170 ? 34.255 41.538 -6.925 1.00 15.33 381 TYR A C 1
ATOM 1252 O O . TYR A 1 170 ? 34.640 41.802 -8.068 1.00 13.80 381 TYR A O 1
ATOM 1261 N N . ARG A 1 171 ? 33.146 42.040 -6.391 1.00 14.23 382 ARG A N 1
ATOM 1262 C CA . ARG A 1 171 ? 32.300 42.991 -7.092 1.00 14.99 382 ARG A CA 1
ATOM 1263 C C . ARG A 1 171 ? 31.919 44.058 -6.075 1.00 16.31 382 ARG A C 1
ATOM 1264 O O . ARG A 1 171 ? 31.495 43.746 -4.960 1.00 14.58 382 ARG A O 1
ATOM 1272 N N . ASN A 1 172 ? 32.086 45.318 -6.457 1.00 16.32 383 ASN A N 1
ATOM 1273 C CA . ASN A 1 172 ? 31.763 46.431 -5.579 1.00 19.41 383 ASN A CA 1
ATOM 1274 C C . ASN A 1 172 ? 30.300 46.382 -5.152 1.00 19.11 383 ASN A C 1
ATOM 1275 O O . ASN A 1 172 ? 29.425 46.065 -5.957 1.00 18.87 383 ASN A O 1
ATOM 1280 N N . ALA A 1 173 ? 30.042 46.696 -3.885 1.00 18.20 384 ALA A N 1
ATOM 1281 C CA . ALA A 1 173 ? 28.682 46.724 -3.359 1.00 18.33 384 ALA A CA 1
ATOM 1282 C C . ALA A 1 173 ? 28.281 48.183 -3.168 1.00 19.25 384 ALA A C 1
ATOM 1283 O O . ALA A 1 173 ? 29.019 48.962 -2.566 1.00 19.87 384 ALA A O 1
ATOM 1285 N N . VAL A 1 174 ? 27.121 48.555 -3.695 1.00 17.56 385 VAL A N 1
ATOM 1286 C CA . VAL A 1 174 ? 26.638 49.922 -3.565 1.00 18.24 385 VAL A CA 1
ATOM 1287 C C . VAL A 1 174 ? 25.320 49.943 -2.804 1.00 17.51 385 VAL A C 1
ATOM 1288 O O . VAL A 1 174 ? 24.424 49.137 -3.064 1.00 16.73 385 VAL A O 1
ATOM 1292 N N . VAL A 1 175 ? 25.207 50.865 -1.855 1.00 17.58 386 VAL A N 1
ATOM 1293 C CA . VAL A 1 175 ? 23.991 50.977 -1.068 1.00 18.23 386 VAL A CA 1
ATOM 1294 C C . VAL A 1 175 ? 23.017 51.925 -1.754 1.00 20.14 386 VAL A C 1
ATOM 1295 O O . VAL A 1 175 ? 23.309 53.109 -1.920 1.00 22.16 386 VAL A O 1
ATOM 1299 N N . GLU A 1 176 ? 21.871 51.392 -2.174 1.00 20.92 387 GLU A N 1
ATOM 1300 C CA . GLU A 1 176 ? 20.839 52.195 -2.818 1.00 23.76 387 GLU A CA 1
ATOM 1301 C C . GLU A 1 176 ? 19.975 52.762 -1.700 1.00 23.99 387 GLU A C 1
ATOM 1302 O O . GLU A 1 176 ? 19.258 52.030 -1.016 1.00 22.26 387 GLU A O 1
ATOM 1308 N N . GLN A 1 177 ? 20.047 54.073 -1.521 1.00 26.76 388 GLN A N 1
ATOM 1309 C CA . GLN A 1 177 ? 19.310 54.731 -0.456 1.00 28.77 388 GLN A CA 1
ATOM 1310 C C . GLN A 1 177 ? 18.348 55.801 -0.949 1.00 29.43 388 GLN A C 1
ATOM 1311 O O . GLN A 1 177 ? 18.516 56.354 -2.037 1.00 29.40 388 GLN A O 1
ATOM 1317 N N . PRO A 1 178 ? 17.305 56.095 -0.157 1.00 29.81 389 PRO A N 1
ATOM 1318 C CA . PRO A 1 178 ? 16.358 57.127 -0.582 1.00 29.86 389 PRO A CA 1
ATOM 1319 C C . PRO A 1 178 ? 17.107 58.455 -0.533 1.00 28.87 389 PRO A C 1
ATOM 1320 O O . PRO A 1 178 ? 18.245 58.498 -0.062 1.00 27.36 389 PRO A O 1
ATOM 1324 N N . LEU A 1 179 ? 16.497 59.527 -1.026 1.00 27.59 390 LEU A N 1
ATOM 1325 C CA . LEU A 1 179 ? 17.162 60.824 -1.007 1.00 26.41 390 LEU A CA 1
ATOM 1326 C C . LEU A 1 179 ? 17.490 61.206 0.431 1.00 24.10 390 LEU A C 1
ATOM 1327 O O . LEU A 1 179 ? 16.770 60.828 1.355 1.00 23.27 390 LEU A O 1
ATOM 1332 N N . ASP A 1 180 ? 18.582 61.942 0.622 1.00 21.60 391 ASP A N 1
ATOM 1333 C CA . ASP A 1 180 ? 18.972 62.354 1.964 1.00 20.59 391 ASP A CA 1
ATOM 1334 C C . ASP A 1 180 ? 18.070 63.469 2.477 1.00 18.40 391 ASP A C 1
ATOM 1335 O O . ASP A 1 180 ? 17.145 63.899 1.786 1.00 18.58 391 ASP A O 1
ATOM 1340 N N . ILE A 1 181 ? 18.337 63.936 3.691 1.00 18.24 392 ILE A N 1
ATOM 1341 C CA . ILE A 1 181 ? 17.508 64.977 4.282 1.00 18.93 392 ILE A CA 1
ATOM 1342 C C . ILE A 1 181 ? 17.610 66.326 3.582 1.00 20.59 392 ILE A C 1
ATOM 1343 O O . ILE A 1 181 ? 16.897 67.266 3.937 1.00 19.84 392 ILE A O 1
ATOM 1348 N N . GLU A 1 182 ? 18.497 66.429 2.598 1.00 21.30 393 GLU A N 1
ATOM 1349 C CA . GLU A 1 182 ? 18.635 67.672 1.847 1.00 25.41 393 GLU A CA 1
ATOM 1350 C C . GLU A 1 182 ? 17.928 67.471 0.508 1.00 27.77 393 GLU A C 1
ATOM 1351 O O . GLU A 1 182 ? 17.946 68.341 -0.364 1.00 28.58 393 GLU A O 1
ATOM 1357 N N . GLY A 1 183 ? 17.296 66.307 0.369 1.00 30.20 394 GLY A N 1
ATOM 1358 C CA . GLY A 1 183 ? 16.570 65.974 -0.844 1.00 34.71 394 GLY A CA 1
ATOM 1359 C C . GLY A 1 183 ? 17.469 65.703 -2.035 1.00 37.56 394 GLY A C 1
ATOM 1360 O O . GLY A 1 183 ? 17.072 65.929 -3.180 1.00 38.40 394 GLY A O 1
ATOM 1361 N N . ARG A 1 184 ? 18.674 65.205 -1.775 1.00 39.71 395 ARG A N 1
ATOM 1362 C CA . ARG A 1 184 ? 19.623 64.924 -2.845 1.00 41.56 395 ARG A CA 1
ATOM 1363 C C . ARG A 1 184 ? 20.127 63.486 -2.815 1.00 42.78 395 ARG A C 1
ATOM 1364 O O . ARG A 1 184 ? 20.768 63.063 -1.854 1.00 43.09 395 ARG A O 1
ATOM 1366 N N . GLY A 1 185 ? 19.836 62.740 -3.876 1.00 43.77 396 GLY A N 1
ATOM 1367 C CA . GLY A 1 185 ? 20.280 61.362 -3.954 1.00 44.76 396 GLY A CA 1
ATOM 1368 C C . GLY A 1 185 ? 20.851 61.019 -5.317 1.00 45.68 396 GLY A C 1
ATOM 1369 O O . GLY A 1 185 ? 20.537 59.930 -5.842 1.00 46.45 396 GLY A O 1
ATOM 1370 N N . VAL B 1 8 ? 8.201 47.111 14.065 1.00 41.70 219 VAL B N 1
ATOM 1371 C CA . VAL B 1 8 ? 8.878 48.062 13.140 1.00 41.19 219 VAL B CA 1
ATOM 1372 C C . VAL B 1 8 ? 8.132 49.395 13.089 1.00 40.15 219 VAL B C 1
ATOM 1373 O O . VAL B 1 8 ? 7.179 49.561 12.325 1.00 40.57 219 VAL B O 1
ATOM 1377 N N . ARG B 1 9 ? 8.571 50.339 13.914 1.00 37.68 220 ARG B N 1
ATOM 1378 C CA . ARG B 1 9 ? 7.958 51.660 13.970 1.00 35.19 220 ARG B CA 1
ATOM 1379 C C . ARG B 1 9 ? 9.032 52.704 14.249 1.00 33.28 220 ARG B C 1
ATOM 1380 O O . ARG B 1 9 ? 10.210 52.373 14.390 1.00 32.46 220 ARG B O 1
ATOM 1382 N N . GLY B 1 10 ? 8.624 53.965 14.326 1.00 29.53 221 GLY B N 1
ATOM 1383 C CA . GLY B 1 10 ? 9.581 55.022 14.592 1.00 26.64 221 GLY B CA 1
ATOM 1384 C C . GLY B 1 10 ? 10.354 55.464 13.364 1.00 23.11 221 GLY B C 1
ATOM 1385 O O . GLY B 1 10 ? 9.903 55.298 12.229 1.00 21.64 221 GLY B O 1
ATOM 1386 N N . VAL B 1 11 ? 11.535 56.024 13.595 1.00 19.83 222 VAL B N 1
ATOM 1387 C CA . VAL B 1 11 ? 12.371 56.517 12.513 1.00 17.62 222 VAL B CA 1
ATOM 1388 C C . VAL B 1 11 ? 13.807 56.033 12.661 1.00 16.25 222 VAL B C 1
ATOM 1389 O O . VAL B 1 11 ? 14.320 55.914 13.771 1.00 16.85 222 VAL B O 1
ATOM 1393 N N . THR B 1 12 ? 14.442 55.745 11.532 1.00 14.57 223 THR B N 1
ATOM 1394 C CA . THR B 1 12 ? 15.835 55.326 11.529 1.00 15.14 223 THR B CA 1
ATOM 1395 C C . THR B 1 12 ? 16.647 56.421 10.852 1.00 14.70 223 THR B C 1
ATOM 1396 O O . THR B 1 12 ? 16.278 56.903 9.782 1.00 15.18 223 THR B O 1
ATOM 1400 N N . VAL B 1 13 ? 17.747 56.818 11.481 1.00 14.25 224 VAL B N 1
ATOM 1401 C CA . VAL B 1 13 ? 18.610 57.843 10.913 1.00 14.33 224 VAL B CA 1
ATOM 1402 C C . VAL B 1 13 ? 20.005 57.267 10.728 1.00 15.93 224 VAL B C 1
ATOM 1403 O O . VAL B 1 13 ? 20.578 56.701 11.660 1.00 15.97 224 VAL B O 1
ATOM 1407 N N . ARG B 1 14 ? 20.539 57.387 9.518 1.00 15.69 225 ARG B N 1
ATOM 1408 C CA . ARG B 1 14 ? 21.879 56.895 9.245 1.00 18.68 225 ARG B CA 1
ATOM 1409 C C . ARG B 1 14 ? 22.745 58.071 8.823 1.00 18.23 225 ARG B C 1
ATOM 1410 O O . ARG B 1 14 ? 22.322 58.910 8.027 1.00 18.86 225 ARG B O 1
ATOM 1418 N N . MET B 1 15 ? 23.951 58.137 9.373 1.00 17.12 226 MET B N 1
ATOM 1419 C CA . MET B 1 15 ? 24.872 59.220 9.063 1.00 18.39 226 MET B CA 1
ATOM 1420 C C . MET B 1 15 ? 26.196 58.664 8.572 1.00 18.44 226 MET B C 1
ATOM 1421 O O . MET B 1 15 ? 26.695 57.672 9.102 1.00 17.52 226 MET B O 1
ATOM 1426 N N . GLU B 1 16 ? 26.757 59.311 7.556 1.00 17.51 227 GLU B N 1
ATOM 1427 C CA . GLU B 1 16 ? 28.034 58.900 6.993 1.00 20.16 227 GLU B CA 1
ATOM 1428 C C . GLU B 1 16 ? 28.924 60.121 6.806 1.00 19.69 227 GLU B C 1
ATOM 1429 O O . GLU B 1 16 ? 28.484 61.146 6.285 1.00 18.45 227 GLU B O 1
ATOM 1435 N N . THR B 1 17 ? 30.173 60.011 7.244 1.00 18.69 228 THR B N 1
ATOM 1436 C CA . THR B 1 17 ? 31.129 61.098 7.092 1.00 19.67 228 THR B CA 1
ATOM 1437 C C . THR B 1 17 ? 32.525 60.680 7.511 1.00 19.29 228 THR B C 1
ATOM 1438 O O . THR B 1 17 ? 32.690 59.883 8.432 1.00 18.16 228 THR B O 1
ATOM 1442 N N . PRO B 1 18 ? 33.549 61.195 6.816 1.00 19.50 229 PRO B N 1
ATOM 1443 C CA . PRO B 1 18 ? 34.927 60.852 7.176 1.00 19.41 229 PRO B CA 1
ATOM 1444 C C . PRO B 1 18 ? 35.127 61.378 8.595 1.00 18.87 229 PRO B C 1
ATOM 1445 O O . PRO B 1 18 ? 34.432 62.309 9.012 1.00 17.32 229 PRO B O 1
ATOM 1449 N N . GLU B 1 19 ? 36.068 60.804 9.338 1.00 17.57 230 GLU B N 1
ATOM 1450 C CA . GLU B 1 19 ? 36.286 61.250 10.707 1.00 19.15 230 GLU B CA 1
ATOM 1451 C C . GLU B 1 19 ? 37.232 62.434 10.824 1.00 17.55 230 GLU B C 1
ATOM 1452 O O . GLU B 1 19 ? 37.458 62.946 11.921 1.00 17.69 230 GLU B O 1
ATOM 1458 N N . ALA B 1 20 ? 37.781 62.876 9.700 1.00 16.86 231 ALA B N 1
ATOM 1459 C CA . ALA B 1 20 ? 38.688 64.012 9.727 1.00 15.67 231 ALA B CA 1
ATOM 1460 C C . ALA B 1 20 ? 38.756 64.774 8.418 1.00 14.64 231 ALA B C 1
ATOM 1461 O O . ALA B 1 20 ? 38.583 64.215 7.333 1.00 16.25 231 ALA B O 1
ATOM 1463 N N . ILE B 1 21 ? 39.001 66.071 8.543 1.00 12.75 232 ILE B N 1
ATOM 1464 C CA . ILE B 1 21 ? 39.161 66.956 7.405 1.00 12.62 232 ILE B CA 1
ATOM 1465 C C . ILE B 1 21 ? 40.376 67.805 7.741 1.00 13.69 232 ILE B C 1
ATOM 1466 O O . ILE B 1 21 ? 40.328 68.629 8.655 1.00 13.18 232 ILE B O 1
ATOM 1471 N N . LEU B 1 22 ? 41.475 67.578 7.032 1.00 13.84 233 LEU B N 1
ATOM 1472 C CA . LEU B 1 22 ? 42.678 68.360 7.259 1.00 14.86 233 LEU B CA 1
ATOM 1473 C C . LEU B 1 22 ? 42.643 69.508 6.260 1.00 15.27 233 LEU B C 1
ATOM 1474 O O . LEU B 1 22 ? 42.444 69.299 5.059 1.00 17.38 233 LEU B O 1
ATOM 1479 N N . PHE B 1 23 ? 42.801 70.726 6.762 1.00 13.84 234 PHE B N 1
ATOM 1480 C CA . PHE B 1 23 ? 42.771 71.895 5.902 1.00 12.27 234 PHE B CA 1
ATOM 1481 C C . PHE B 1 23 ? 43.995 72.762 6.125 1.00 13.92 234 PHE B C 1
ATOM 1482 O O . PHE B 1 23 ? 44.685 72.633 7.137 1.00 14.72 234 PHE B O 1
ATOM 1490 N N . SER B 1 24 ? 44.264 73.642 5.168 1.00 15.35 235 SER B N 1
ATOM 1491 C CA . SER B 1 24 ? 45.396 74.550 5.256 1.00 18.01 235 SER B CA 1
ATOM 1492 C C . SER B 1 24 ? 44.843 75.956 5.429 1.00 17.12 235 SER B C 1
ATOM 1493 O O . SER B 1 24 ? 43.743 76.251 4.971 1.00 15.66 235 SER B O 1
ATOM 1496 N N . PRO B 1 25 ? 45.597 76.841 6.094 1.00 17.87 236 PRO B N 1
ATOM 1497 C CA . PRO B 1 25 ? 45.121 78.214 6.290 1.00 18.39 236 PRO B CA 1
ATOM 1498 C C . PRO B 1 25 ? 44.837 78.864 4.936 1.00 17.77 236 PRO B C 1
ATOM 1499 O O . PRO B 1 25 ? 45.629 78.727 4.004 1.00 17.79 236 PRO B O 1
ATOM 1503 N N . GLY B 1 26 ? 43.707 79.557 4.830 1.00 16.06 237 GLY B N 1
ATOM 1504 C CA . GLY B 1 26 ? 43.354 80.222 3.584 1.00 16.55 237 GLY B CA 1
ATOM 1505 C C . GLY B 1 26 ? 42.464 79.417 2.654 1.00 16.32 237 GLY B C 1
ATOM 1506 O O . GLY B 1 26 ? 41.969 79.934 1.648 1.00 17.05 237 GLY B O 1
ATOM 1507 N N . GLU B 1 27 ? 42.254 78.149 2.991 1.00 15.66 238 GLU B N 1
ATOM 1508 C CA . GLU B 1 27 ? 41.432 77.252 2.188 1.00 14.96 238 GLU B CA 1
ATOM 1509 C C . GLU B 1 27 ? 39.938 77.394 2.485 1.00 15.08 238 GLU B C 1
ATOM 1510 O O . GLU B 1 27 ? 39.544 77.724 3.603 1.00 14.51 238 GLU B O 1
ATOM 1516 N N . THR B 1 28 ? 39.114 77.159 1.468 1.00 14.45 239 THR B N 1
ATOM 1517 C CA . THR B 1 28 ? 37.662 77.193 1.636 1.00 13.62 239 THR B CA 1
ATOM 1518 C C . THR B 1 28 ? 37.198 75.769 1.392 1.00 13.60 239 THR B C 1
ATOM 1519 O O . THR B 1 28 ? 37.532 75.168 0.371 1.00 16.08 239 THR B O 1
ATOM 1523 N N . PHE B 1 29 ? 36.446 75.219 2.333 1.00 12.96 240 PHE B N 1
ATOM 1524 C CA . PHE B 1 29 ? 35.961 73.860 2.187 1.00 12.99 240 PHE B CA 1
ATOM 1525 C C . PHE B 1 29 ? 34.628 73.669 2.893 1.00 12.81 240 PHE B C 1
ATOM 1526 O O . PHE B 1 29 ? 34.144 74.556 3.589 1.00 12.62 240 PHE B O 1
ATOM 1534 N N . SER B 1 30 ? 34.045 72.494 2.710 1.00 13.08 241 SER B N 1
ATOM 1535 C CA . SER B 1 30 ? 32.772 72.171 3.333 1.00 11.57 241 SER B CA 1
ATOM 1536 C C . SER B 1 30 ? 32.839 70.766 3.893 1.00 13.24 241 SER B C 1
ATOM 1537 O O . SER B 1 30 ? 33.638 69.944 3.434 1.00 13.62 241 SER B O 1
ATOM 1540 N N . THR B 1 31 ? 32.021 70.497 4.903 1.00 11.52 242 THR B N 1
ATOM 1541 C CA . THR B 1 31 ? 31.953 69.162 5.462 1.00 11.44 242 THR B CA 1
ATOM 1542 C C . THR B 1 31 ? 31.142 68.381 4.433 1.00 13.91 242 THR B C 1
ATOM 1543 O O . THR B 1 31 ? 30.469 68.971 3.577 1.00 13.30 242 THR B O 1
ATOM 1547 N N . ASN B 1 32 ? 31.209 67.060 4.502 1.00 14.65 243 ASN B N 1
ATOM 1548 C CA . ASN B 1 32 ? 30.490 66.227 3.552 1.00 17.96 243 ASN B CA 1
ATOM 1549 C C . ASN B 1 32 ? 29.728 65.135 4.290 1.00 17.12 243 ASN B C 1
ATOM 1550 O O . ASN B 1 32 ? 29.924 63.949 4.044 1.00 17.65 243 ASN B O 1
ATOM 1555 N N . VAL B 1 33 ? 28.857 65.550 5.201 1.00 15.46 244 VAL B N 1
ATOM 1556 C CA . VAL B 1 33 ? 28.072 64.604 5.980 1.00 15.88 244 VAL B CA 1
ATOM 1557 C C . VAL B 1 33 ? 26.824 64.214 5.202 1.00 14.94 244 VAL B C 1
ATOM 1558 O O . VAL B 1 33 ? 26.156 65.065 4.617 1.00 15.79 244 VAL B O 1
ATOM 1562 N N . SER B 1 34 ? 26.525 62.921 5.188 1.00 14.30 245 SER B N 1
ATOM 1563 C CA . SER B 1 34 ? 25.348 62.410 4.501 1.00 15.75 245 SER B CA 1
ATOM 1564 C C . SER B 1 34 ? 24.387 61.890 5.563 1.00 15.33 245 SER B C 1
ATOM 1565 O O . SER B 1 34 ? 24.745 61.033 6.372 1.00 14.13 245 SER B O 1
ATOM 1568 N N . ILE B 1 35 ? 23.164 62.408 5.570 1.00 13.95 246 ILE B N 1
ATOM 1569 C CA . ILE B 1 35 ? 22.186 61.975 6.560 1.00 12.84 246 ILE B CA 1
ATOM 1570 C C . ILE B 1 35 ? 20.894 61.531 5.889 1.00 14.17 246 ILE B C 1
ATOM 1571 O O . ILE B 1 35 ? 20.301 62.276 5.111 1.00 13.65 246 ILE B O 1
ATOM 1576 N N . HIS B 1 36 ? 20.472 60.307 6.193 1.00 13.39 247 HIS B N 1
ATOM 1577 C CA . HIS B 1 36 ? 19.251 59.748 5.627 1.00 15.32 247 HIS B CA 1
ATOM 1578 C C . HIS B 1 36 ? 18.288 59.399 6.749 1.00 15.05 247 HIS B C 1
ATOM 1579 O O . HIS B 1 36 ? 18.694 58.852 7.776 1.00 15.64 247 HIS B O 1
ATOM 1586 N N . ALA B 1 37 ? 17.015 59.726 6.555 1.00 14.67 248 ALA B N 1
ATOM 1587 C CA . ALA B 1 37 ? 15.993 59.432 7.550 1.00 15.18 248 ALA B CA 1
ATOM 1588 C C . ALA B 1 37 ? 14.954 58.516 6.928 1.00 16.86 248 ALA B C 1
ATOM 1589 O O . ALA B 1 37 ? 14.431 58.806 5.853 1.00 16.82 248 ALA B O 1
ATOM 1591 N N . ILE B 1 38 ? 14.665 57.404 7.598 1.00 15.43 249 ILE B N 1
ATOM 1592 C CA . ILE B 1 38 ? 13.675 56.462 7.097 1.00 17.76 249 ILE B CA 1
ATOM 1593 C C . ILE B 1 38 ? 12.532 56.345 8.095 1.00 18.40 249 ILE B C 1
ATOM 1594 O O . ILE B 1 38 ? 12.730 55.906 9.225 1.00 18.11 249 ILE B O 1
ATOM 1599 N N . ALA B 1 39 ? 11.337 56.758 7.678 1.00 18.19 250 ALA B N 1
ATOM 1600 C CA . ALA B 1 39 ? 10.166 56.676 8.540 1.00 20.09 250 ALA B CA 1
ATOM 1601 C C . ALA B 1 39 ? 9.508 55.318 8.307 1.00 20.90 250 ALA B C 1
ATOM 1602 O O . ALA B 1 39 ? 9.128 54.985 7.186 1.00 20.84 250 ALA B O 1
ATOM 1604 N N . HIS B 1 40 ? 9.371 54.542 9.375 1.00 21.06 251 HIS B N 1
ATOM 1605 C CA . HIS B 1 40 ? 8.793 53.208 9.280 1.00 21.73 251 HIS B CA 1
ATOM 1606 C C . HIS B 1 40 ? 7.273 53.154 9.400 1.00 22.53 251 HIS B C 1
ATOM 1607 O O . HIS B 1 40 ? 6.661 52.127 9.110 1.00 22.79 251 HIS B O 1
ATOM 1614 N N . ASP B 1 41 ? 6.667 54.253 9.835 1.00 22.39 252 ASP B N 1
ATOM 1615 C CA . ASP B 1 41 ? 5.213 54.316 9.951 1.00 25.42 252 ASP B CA 1
ATOM 1616 C C . ASP B 1 41 ? 4.744 55.669 9.429 1.00 25.48 252 ASP B C 1
ATOM 1617 O O . ASP B 1 41 ? 5.534 56.422 8.861 1.00 25.50 252 ASP B O 1
ATOM 1622 N N . ASP B 1 42 ? 3.467 55.981 9.612 1.00 26.26 253 ASP B N 1
ATOM 1623 C CA . ASP B 1 42 ? 2.941 57.253 9.130 1.00 27.97 253 ASP B CA 1
ATOM 1624 C C . ASP B 1 42 ? 2.850 58.319 10.210 1.00 27.13 253 ASP B C 1
ATOM 1625 O O . ASP B 1 42 ? 2.155 59.318 10.051 1.00 27.97 253 ASP B O 1
ATOM 1630 N N . GLN B 1 43 ? 3.563 58.104 11.309 1.00 25.75 254 GLN B N 1
ATOM 1631 C CA . GLN B 1 43 ? 3.574 59.061 12.408 1.00 25.56 254 GLN B CA 1
ATOM 1632 C C . GLN B 1 43 ? 4.439 60.263 12.046 1.00 23.81 254 GLN B C 1
ATOM 1633 O O . GLN B 1 43 ? 5.435 60.127 11.337 1.00 22.87 254 GLN B O 1
ATOM 1639 N N . THR B 1 44 ? 4.054 61.439 12.526 1.00 21.78 255 THR B N 1
ATOM 1640 C CA . THR B 1 44 ? 4.828 62.644 12.255 1.00 20.92 255 THR B CA 1
ATOM 1641 C C . THR B 1 44 ? 5.985 62.651 13.241 1.00 18.93 255 THR B C 1
ATOM 1642 O O . THR B 1 44 ? 5.935 61.967 14.260 1.00 19.11 255 THR B O 1
ATOM 1646 N N . TYR B 1 45 ? 7.029 63.413 12.936 1.00 16.78 256 TYR B N 1
ATOM 1647 C CA . TYR B 1 45 ? 8.177 63.496 13.827 1.00 16.14 256 TYR B CA 1
ATOM 1648 C C . TYR B 1 45 ? 8.902 64.811 13.649 1.00 14.89 256 TYR B C 1
ATOM 1649 O O . TYR B 1 45 ? 8.780 65.461 12.612 1.00 14.70 256 TYR B O 1
ATOM 1658 N N . SER B 1 46 ? 9.631 65.218 14.682 1.00 13.05 257 SER B N 1
ATOM 1659 C CA . SER B 1 46 ? 10.412 66.445 14.614 1.00 12.58 257 SER B CA 1
ATOM 1660 C C . SER B 1 46 ? 11.853 65.976 14.498 1.00 12.38 257 SER B C 1
ATOM 1661 O O . SER B 1 46 ? 12.171 64.853 14.878 1.00 13.16 257 SER B O 1
ATOM 1664 N N . MET B 1 47 ? 12.717 66.818 13.950 1.00 12.91 258 MET B N 1
ATOM 1665 C CA . MET B 1 47 ? 14.120 66.456 13.817 1.00 12.70 258 MET B CA 1
ATOM 1666 C C . MET B 1 47 ? 14.973 67.702 14.013 1.00 11.37 258 MET B C 1
ATOM 1667 O O . MET B 1 47 ? 14.592 68.798 13.597 1.00 12.00 258 MET B O 1
ATOM 1672 N N . ASP B 1 48 ? 16.112 67.535 14.678 1.00 11.14 259 ASP B N 1
ATOM 1673 C CA . ASP B 1 48 ? 17.028 68.641 14.918 1.00 11.32 259 ASP B CA 1
ATOM 1674 C C . ASP B 1 48 ? 18.438 68.157 14.612 1.00 12.05 259 ASP B C 1
ATOM 1675 O O . ASP B 1 48 ? 18.899 67.181 15.198 1.00 13.30 259 ASP B O 1
ATOM 1680 N N . VAL B 1 49 ? 19.112 68.823 13.683 1.00 10.68 260 VAL B N 1
ATOM 1681 C CA . VAL B 1 49 ? 20.482 68.461 13.351 1.00 11.61 260 VAL B CA 1
ATOM 1682 C C . VAL B 1 49 ? 21.339 69.490 14.074 1.00 13.19 260 VAL B C 1
ATOM 1683 O O . VAL B 1 49 ? 21.277 70.682 13.774 1.00 13.38 260 VAL B O 1
ATOM 1687 N N . VAL B 1 50 ? 22.130 69.024 15.038 1.00 12.02 261 VAL B N 1
ATOM 1688 C CA . VAL B 1 50 ? 22.950 69.908 15.854 1.00 11.92 261 VAL B CA 1
ATOM 1689 C C . VAL B 1 50 ? 24.453 69.740 15.709 1.00 12.76 261 VAL B C 1
ATOM 1690 O O . VAL B 1 50 ? 24.973 68.623 15.744 1.00 13.85 261 VAL B O 1
ATOM 1694 N N . TRP B 1 51 ? 25.148 70.862 15.548 1.00 11.11 262 TRP B N 1
ATOM 1695 C CA . TRP B 1 51 ? 26.600 70.845 15.459 1.00 9.76 262 TRP B CA 1
ATOM 1696 C C . TRP B 1 51 ? 27.177 71.354 16.773 1.00 11.02 262 TRP B C 1
ATOM 1697 O O . TRP B 1 51 ? 26.717 72.366 17.314 1.00 11.88 262 TRP B O 1
ATOM 1708 N N . LEU B 1 52 ? 28.181 70.644 17.278 1.00 10.17 263 LEU B N 1
ATOM 1709 C CA . LEU B 1 52 ? 28.863 71.010 18.515 1.00 12.03 263 LEU B CA 1
ATOM 1710 C C . LEU B 1 52 ? 30.345 71.129 18.175 1.00 12.61 263 LEU B C 1
ATOM 1711 O O . LEU B 1 52 ? 30.860 70.362 17.361 1.00 13.56 263 LEU B O 1
ATOM 1716 N N . ARG B 1 53 ? 31.022 72.092 18.792 1.00 12.99 264 ARG B N 1
ATOM 1717 C CA . ARG B 1 53 ? 32.443 72.321 18.542 1.00 13.08 264 ARG B CA 1
ATOM 1718 C C . ARG B 1 53 ? 33.231 72.264 19.850 1.00 12.66 264 ARG B C 1
ATOM 1719 O O . ARG B 1 53 ? 32.806 72.817 20.868 1.00 11.74 264 ARG B O 1
ATOM 1727 N N . PHE B 1 54 ? 34.386 71.607 19.814 1.00 11.18 265 PHE B N 1
ATOM 1728 C CA . PHE B 1 54 ? 35.223 71.469 21.001 1.00 11.38 265 PHE B CA 1
ATOM 1729 C C . PHE B 1 54 ? 36.663 71.862 20.733 1.00 11.76 265 PHE B C 1
ATOM 1730 O O . PHE B 1 54 ? 37.243 71.489 19.713 1.00 12.71 265 PHE B O 1
ATOM 1738 N N . ASP B 1 55 ? 37.235 72.612 21.665 1.00 12.25 266 ASP B N 1
ATOM 1739 C CA . ASP B 1 55 ? 38.627 73.026 21.573 1.00 14.44 266 ASP B CA 1
ATOM 1740 C C . ASP B 1 55 ? 39.474 71.782 21.843 1.00 14.24 266 ASP B C 1
ATOM 1741 O O . ASP B 1 55 ? 39.101 70.941 22.660 1.00 14.40 266 ASP B O 1
ATOM 1746 N N . VAL B 1 56 ? 40.596 71.655 21.145 1.00 13.36 267 VAL B N 1
ATOM 1747 C CA . VAL B 1 56 ? 41.493 70.517 21.344 1.00 13.53 267 VAL B CA 1
ATOM 1748 C C . VAL B 1 56 ? 42.867 71.054 21.733 1.00 13.27 267 VAL B C 1
ATOM 1749 O O . VAL B 1 56 ? 43.649 71.474 20.878 1.00 13.58 267 VAL B O 1
ATOM 1753 N N . PRO B 1 57 ? 43.173 71.056 23.041 1.00 14.30 268 PRO B N 1
ATOM 1754 C CA . PRO B 1 57 ? 44.453 71.546 23.559 1.00 13.81 268 PRO B CA 1
ATOM 1755 C C . PRO B 1 57 ? 45.675 70.876 22.935 1.00 13.29 268 PRO B C 1
ATOM 1756 O O . PRO B 1 57 ? 45.670 69.679 22.659 1.00 13.94 268 PRO B O 1
ATOM 1760 N N . THR B 1 58 ? 46.717 71.668 22.714 1.00 13.88 269 THR B N 1
ATOM 1761 C CA . THR B 1 58 ? 47.963 71.182 22.139 1.00 15.63 269 THR B CA 1
ATOM 1762 C C . THR B 1 58 ? 48.549 70.055 22.992 1.00 18.12 269 THR B C 1
ATOM 1763 O O . THR B 1 58 ? 49.091 69.079 22.468 1.00 19.21 269 THR B O 1
ATOM 1767 N N . SER B 1 59 ? 48.435 70.201 24.310 1.00 19.80 270 SER B N 1
ATOM 1768 C CA . SER B 1 59 ? 48.972 69.222 25.250 1.00 22.65 270 SER B CA 1
ATOM 1769 C C . SER B 1 59 ? 48.258 67.871 25.239 1.00 23.61 270 SER B C 1
ATOM 1770 O O . SER B 1 59 ? 48.786 66.882 25.753 1.00 24.49 270 SER B O 1
ATOM 1773 N N . CYS B 1 60 ? 47.060 67.825 24.662 1.00 22.65 271 CYS B N 1
ATOM 1774 C CA . CYS B 1 60 ? 46.310 66.574 24.594 1.00 21.81 271 CYS B CA 1
ATOM 1775 C C . CYS B 1 60 ? 46.898 65.644 23.543 1.00 22.19 271 CYS B C 1
ATOM 1776 O O . CYS B 1 60 ? 47.141 66.058 22.413 1.00 23.18 271 CYS B O 1
ATOM 1779 N N . ALA B 1 61 ? 47.129 64.388 23.913 1.00 22.38 272 ALA B N 1
ATOM 1780 C CA . ALA B 1 61 ? 47.669 63.420 22.963 1.00 23.17 272 ALA B CA 1
ATOM 1781 C C . ALA B 1 61 ? 46.519 62.969 22.068 1.00 22.79 272 ALA B C 1
ATOM 1782 O O . ALA B 1 61 ? 46.722 62.578 20.918 1.00 22.37 272 ALA B O 1
ATOM 1784 N N . GLU B 1 62 ? 45.310 63.033 22.615 1.00 21.17 273 GLU B N 1
ATOM 1785 C CA . GLU B 1 62 ? 44.104 62.652 21.891 1.00 21.79 273 GLU B CA 1
ATOM 1786 C C . GLU B 1 62 ? 42.875 63.231 22.588 1.00 19.87 273 GLU B C 1
ATOM 1787 O O . GLU B 1 62 ? 42.922 63.555 23.779 1.00 19.35 273 GLU B O 1
ATOM 1793 N N . MET B 1 63 ? 41.785 63.370 21.839 1.00 17.49 274 MET B N 1
ATOM 1794 C CA . MET B 1 63 ? 40.533 63.897 22.373 1.00 18.92 274 MET B CA 1
ATOM 1795 C C . MET B 1 63 ? 39.587 62.735 22.611 1.00 19.85 274 MET B C 1
ATOM 1796 O O . MET B 1 63 ? 39.363 61.924 21.714 1.00 23.31 274 MET B O 1
ATOM 1801 N N . ARG B 1 64 ? 39.032 62.654 23.815 1.00 18.57 275 ARG B N 1
ATOM 1802 C CA . ARG B 1 64 ? 38.118 61.570 24.145 1.00 20.68 275 ARG B CA 1
ATOM 1803 C C . ARG B 1 64 ? 36.665 62.017 24.127 1.00 19.24 275 ARG B C 1
ATOM 1804 O O . ARG B 1 64 ? 36.294 62.989 24.785 1.00 18.52 275 ARG B O 1
ATOM 1812 N N . ILE B 1 65 ? 35.848 61.300 23.363 1.00 16.90 276 ILE B N 1
ATOM 1813 C CA . ILE B 1 65 ? 34.427 61.604 23.268 1.00 16.18 276 ILE B CA 1
ATOM 1814 C C . ILE B 1 65 ? 33.663 60.649 24.180 1.00 17.31 276 ILE B C 1
ATOM 1815 O O . ILE B 1 65 ? 33.679 59.433 23.963 1.00 18.89 276 ILE B O 1
ATOM 1820 N N . TYR B 1 66 ? 33.008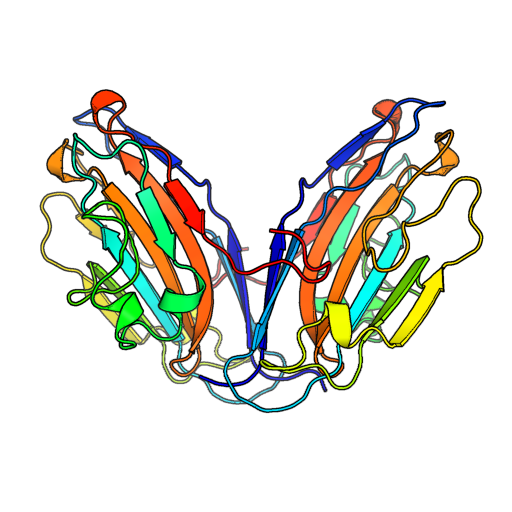 61.195 25.200 1.00 17.76 277 TYR B N 1
ATOM 1821 C CA . TYR B 1 66 ? 32.226 60.382 26.128 1.00 18.87 277 TYR B CA 1
ATOM 1822 C C . TYR B 1 66 ? 30.873 60.109 25.480 1.00 18.53 277 TYR B C 1
ATOM 1823 O O . TYR B 1 66 ? 29.931 60.879 25.649 1.00 19.21 277 TYR B O 1
ATOM 1832 N N . GLU B 1 67 ? 30.783 59.008 24.740 1.00 19.10 278 GLU B N 1
ATOM 1833 C CA . GLU B 1 67 ? 29.549 58.655 24.048 1.00 20.65 278 GLU B CA 1
ATOM 1834 C C . GLU B 1 67 ? 28.299 58.672 24.919 1.00 20.67 278 GLU B C 1
ATOM 1835 O O . GLU B 1 67 ? 27.305 59.298 24.559 1.00 19.48 278 GLU B O 1
ATOM 1841 N N . SER B 1 68 ? 28.344 57.987 26.057 1.00 21.15 279 SER B N 1
ATOM 1842 C CA . SER B 1 68 ? 27.192 57.936 26.948 1.00 22.93 279 SER B CA 1
ATOM 1843 C C . SER B 1 68 ? 26.744 59.325 27.368 1.00 22.42 279 SER B C 1
ATOM 1844 O O . SER B 1 68 ? 25.551 59.584 27.527 1.00 21.43 279 SER B O 1
ATOM 1847 N N . CYS B 1 69 ? 27.707 60.222 27.545 1.00 22.33 280 CYS B N 1
ATOM 1848 C CA . CYS B 1 69 ? 27.402 61.582 27.954 1.00 21.91 280 CYS B CA 1
ATOM 1849 C C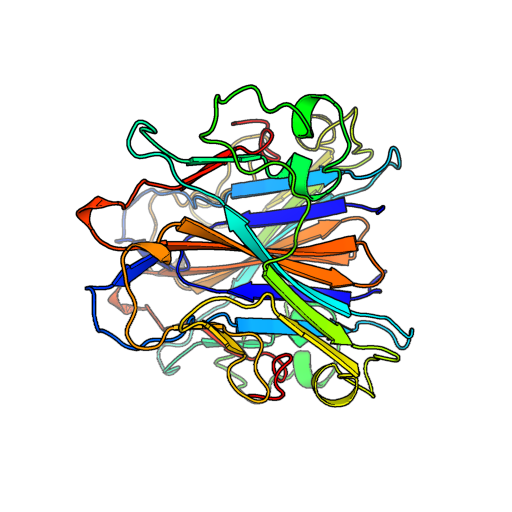 . CYS B 1 69 ? 26.594 62.372 26.930 1.00 20.73 280 CYS B C 1
ATOM 1850 O O . CYS B 1 69 ? 25.874 63.299 27.289 1.00 21.34 280 CYS B O 1
ATOM 1853 N N . LEU B 1 70 ? 26.715 62.013 25.658 1.00 21.30 281 LEU B N 1
ATOM 1854 C CA . LEU B 1 70 ? 25.978 62.724 24.621 1.00 21.44 281 LEU B CA 1
ATOM 1855 C C . LEU B 1 70 ? 24.476 62.669 24.875 1.00 21.05 281 LEU B C 1
ATOM 1856 O O . LEU B 1 70 ? 23.763 63.642 24.630 1.00 21.66 281 LEU B O 1
ATOM 1861 N N . TYR B 1 71 ? 23.997 61.534 25.375 1.00 20.62 282 TYR B N 1
ATOM 1862 C CA . TYR B 1 71 ? 22.573 61.375 25.653 1.00 21.97 282 TYR B CA 1
ATOM 1863 C C . TYR B 1 71 ? 22.159 62.046 26.962 1.00 22.78 282 TYR B C 1
ATOM 1864 O O . TYR B 1 71 ? 20.990 62.379 27.150 1.00 22.77 282 TYR B O 1
ATOM 1873 N N . HIS B 1 72 ? 23.121 62.255 27.855 1.00 23.95 283 HIS B N 1
ATOM 1874 C CA . HIS B 1 72 ? 22.853 62.884 29.151 1.00 25.98 283 HIS B CA 1
ATOM 1875 C C . HIS B 1 72 ? 23.983 63.841 29.521 1.00 25.30 283 HIS B C 1
ATOM 1876 O O . HIS B 1 72 ? 24.701 63.621 30.497 1.00 23.96 283 HIS B O 1
ATOM 1883 N N . PRO B 1 73 ? 24.143 64.929 28.752 1.00 25.28 284 PRO B N 1
ATOM 1884 C CA . PRO B 1 73 ? 25.196 65.920 28.994 1.00 25.46 284 PRO B CA 1
ATOM 1885 C C . PRO B 1 73 ? 25.054 66.747 30.272 1.00 27.66 284 PRO B C 1
ATOM 1886 O O . PRO B 1 73 ? 25.900 67.593 30.564 1.00 27.15 284 PRO B O 1
ATOM 1890 N N . GLN B 1 74 ? 23.996 66.492 31.034 1.00 28.60 285 GLN B N 1
ATOM 1891 C CA . GLN B 1 74 ? 23.754 67.217 32.278 1.00 30.79 285 GLN B CA 1
ATOM 1892 C C . GLN B 1 74 ? 24.212 66.421 33.500 1.00 30.12 285 GLN B C 1
ATOM 1893 O O . GLN B 1 74 ? 24.162 66.920 34.625 1.00 29.92 285 GLN B O 1
ATOM 1899 N N . LEU B 1 75 ? 24.647 65.184 33.280 1.00 28.56 286 LEU B N 1
ATOM 1900 C CA . LEU B 1 75 ? 25.120 64.336 34.373 1.00 27.30 286 LEU B CA 1
ATOM 1901 C C . LEU B 1 75 ? 26.417 64.875 34.972 1.00 26.49 286 LEU B C 1
ATOM 1902 O O . LEU B 1 75 ? 27.257 65.429 34.265 1.00 23.85 286 LEU B O 1
ATOM 1907 N N . PRO B 1 76 ? 26.597 64.706 36.291 1.00 26.83 287 PRO B N 1
ATOM 1908 C CA . PRO B 1 76 ? 27.790 65.174 37.006 1.00 26.13 287 PRO B CA 1
ATOM 1909 C C . PRO B 1 76 ? 29.119 64.789 36.360 1.00 25.45 287 PRO B C 1
ATOM 1910 O O . PRO B 1 76 ? 29.975 65.646 36.124 1.00 25.11 287 PRO B O 1
ATOM 1914 N N . GLU B 1 77 ? 29.290 63.499 36.082 1.00 23.54 288 GLU B N 1
ATOM 1915 C CA . GLU B 1 77 ? 30.522 63.001 35.481 1.00 25.01 288 GLU B CA 1
ATOM 1916 C C . GLU B 1 77 ? 30.709 63.497 34.054 1.00 22.85 288 GLU B C 1
ATOM 1917 O O . GLU B 1 77 ? 31.792 63.374 33.487 1.00 22.93 288 GLU B O 1
ATOM 1923 N N . CYS B 1 78 ? 29.647 64.044 33.474 1.00 22.23 289 CYS B N 1
ATOM 1924 C CA . CYS B 1 78 ? 29.716 64.560 32.114 1.00 22.88 289 CYS B CA 1
ATOM 1925 C C . CYS B 1 78 ? 30.065 66.040 32.130 1.00 22.27 289 CYS B C 1
ATOM 1926 O O . CYS B 1 78 ? 30.804 66.525 31.269 1.00 21.71 289 CYS B O 1
ATOM 1929 N N . LEU B 1 79 ? 29.525 66.755 33.112 1.00 22.02 290 LEU B N 1
ATOM 1930 C CA . LEU B 1 79 ? 29.782 68.186 33.250 1.00 23.59 290 LEU B CA 1
ATOM 1931 C C . LEU B 1 79 ? 31.233 68.429 33.667 1.00 24.28 290 LEU B C 1
ATOM 1932 O O . LEU B 1 79 ? 31.831 69.443 33.302 1.00 24.16 290 LEU B O 1
ATOM 1937 N N . SER B 1 80 ? 31.789 67.495 34.437 1.00 23.07 291 SER B N 1
ATOM 1938 C CA . SER B 1 80 ? 33.176 67.584 34.890 1.00 24.18 291 SER B CA 1
ATOM 1939 C C . SER B 1 80 ? 33.901 66.298 34.494 1.00 24.00 291 SER B C 1
ATOM 1940 O O . SER B 1 80 ? 34.179 65.445 35.340 1.00 23.27 291 SER B O 1
ATOM 1943 N N . PRO B 1 81 ? 34.217 66.144 33.198 1.00 24.09 292 PRO B N 1
ATOM 1944 C CA . PRO B 1 81 ? 34.908 64.948 32.706 1.00 24.77 292 PRO B CA 1
ATOM 1945 C C . PRO B 1 81 ? 36.263 64.701 33.363 1.00 25.63 292 PRO B C 1
ATOM 1946 O O . PRO B 1 81 ? 37.081 65.614 33.491 1.00 24.83 292 PRO B O 1
ATOM 1950 N N . ALA B 1 82 ? 36.489 63.457 33.777 1.00 27.39 293 ALA B N 1
ATOM 1951 C CA . ALA B 1 82 ? 37.740 63.071 34.422 1.00 28.70 293 ALA B CA 1
ATOM 1952 C C . ALA B 1 82 ? 38.939 63.398 33.538 1.00 29.59 293 ALA B C 1
ATOM 1953 O O . ALA B 1 82 ? 39.975 63.842 34.029 1.00 29.50 293 ALA B O 1
ATOM 1955 N N . ASP B 1 83 ? 38.799 63.173 32.234 1.00 30.57 294 ASP B N 1
ATOM 1956 C CA . ASP B 1 83 ? 39.874 63.459 31.289 1.00 31.49 294 ASP B CA 1
ATOM 1957 C C . ASP B 1 83 ? 39.934 64.967 31.055 1.00 32.14 294 ASP B C 1
ATOM 1958 O O . ASP B 1 83 ? 40.512 65.445 30.079 1.00 31.21 294 ASP B O 1
ATOM 1963 N N . ALA B 1 84 ? 39.316 65.680 31.994 1.00 33.37 295 ALA B N 1
ATOM 1964 C CA . ALA B 1 84 ? 39.195 67.135 32.063 1.00 34.31 295 ALA B CA 1
ATOM 1965 C C . ALA B 1 84 ? 39.447 68.022 30.846 1.00 33.71 295 ALA B C 1
ATOM 1966 O O . ALA B 1 84 ? 38.496 68.528 30.253 1.00 37.26 295 ALA B O 1
ATOM 1968 N N . PRO B 1 85 ? 40.717 68.244 30.458 1.00 32.27 296 PRO B N 1
ATOM 1969 C CA . PRO B 1 85 ? 40.917 69.113 29.293 1.00 28.24 296 PRO B CA 1
ATOM 1970 C C . PRO B 1 85 ? 40.790 68.442 27.927 1.00 26.19 296 PRO B C 1
ATOM 1971 O O . PRO B 1 85 ? 40.494 69.101 26.922 1.00 20.86 296 PRO B O 1
ATOM 1975 N N . CYS B 1 86 ? 41.000 67.132 27.898 1.00 23.95 297 CYS B N 1
ATOM 1976 C CA . CYS B 1 86 ? 40.958 66.381 26.650 1.00 23.67 297 CYS B CA 1
ATOM 1977 C C . CYS B 1 86 ? 39.705 65.533 26.449 1.00 22.87 297 CYS B C 1
ATOM 1978 O O . CYS B 1 86 ? 39.788 64.423 25.923 1.00 23.76 297 CYS B O 1
ATOM 1981 N N . ALA B 1 87 ? 38.546 66.052 26.841 1.00 21.23 298 ALA B N 1
ATOM 1982 C CA . ALA B 1 87 ? 37.310 65.290 26.692 1.00 21.22 298 ALA B CA 1
ATOM 1983 C C . ALA B 1 87 ? 36.112 66.091 26.193 1.00 20.25 298 ALA B C 1
ATOM 1984 O O . ALA B 1 87 ? 35.921 67.248 26.563 1.00 20.91 298 ALA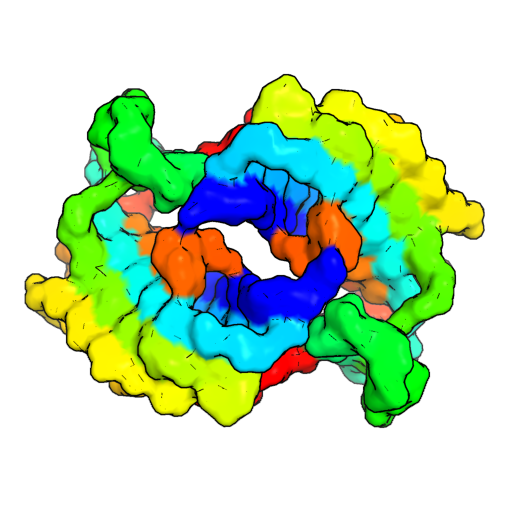 B O 1
ATOM 1986 N N . ALA B 1 88 ? 35.313 65.455 25.342 1.00 18.93 299 ALA B N 1
ATOM 1987 C CA . ALA B 1 88 ? 34.102 66.057 24.798 1.00 18.94 299 ALA B CA 1
ATOM 1988 C C . ALA B 1 88 ? 32.970 65.274 25.453 1.00 18.88 299 ALA B C 1
ATOM 1989 O O . ALA B 1 88 ? 32.651 64.160 25.032 1.00 18.96 299 ALA B O 1
ATOM 1991 N N . SER B 1 89 ? 32.373 65.851 26.490 1.00 18.65 300 SER B N 1
ATOM 1992 C CA . SER B 1 89 ? 31.310 65.166 27.217 1.00 19.57 300 SER B CA 1
ATOM 1993 C C . SER B 1 89 ? 30.083 66.022 27.478 1.00 20.14 300 SER B C 1
ATOM 1994 O O . SER B 1 89 ? 29.038 65.509 27.880 1.00 20.43 300 SER B O 1
ATOM 1997 N N . THR B 1 90 ? 30.210 67.327 27.265 1.00 18.78 301 THR B N 1
ATOM 1998 C CA . THR B 1 90 ? 29.095 68.233 27.495 1.00 20.17 301 THR B CA 1
ATOM 1999 C C . THR B 1 90 ? 29.293 69.504 26.683 1.00 20.72 301 THR B C 1
ATOM 2000 O O . THR B 1 90 ? 30.351 69.710 26.088 1.00 20.57 301 THR B O 1
ATOM 2004 N N . TRP B 1 91 ? 28.272 70.352 26.658 1.00 20.18 302 TRP B N 1
ATOM 2005 C CA . TRP B 1 91 ? 28.351 71.595 25.905 1.00 22.17 302 TRP B CA 1
ATOM 2006 C C . TRP B 1 91 ? 27.395 72.637 26.460 1.00 22.15 302 TRP B C 1
ATOM 2007 O O . TRP B 1 91 ? 26.420 72.309 27.133 1.00 22.50 302 TRP B O 1
ATOM 2018 N N . THR B 1 92 ? 27.684 73.898 26.174 1.00 22.95 303 THR B N 1
ATOM 2019 C CA . THR B 1 92 ? 26.843 74.990 26.641 1.00 24.44 303 THR B CA 1
ATOM 2020 C C . THR B 1 92 ? 26.170 75.618 25.434 1.00 26.56 303 THR B C 1
ATOM 2021 O O . THR B 1 92 ? 24.945 75.730 25.374 1.00 29.59 303 THR B O 1
ATOM 2025 N N . SER B 1 93 ? 26.983 76.017 24.467 1.00 25.60 304 SER B N 1
ATOM 2026 C CA . SER B 1 93 ? 26.469 76.621 23.253 1.00 25.17 304 SER B CA 1
ATOM 2027 C C . SER B 1 93 ? 26.581 75.635 22.101 1.00 23.01 304 SER B C 1
ATOM 2028 O O . SER B 1 93 ? 27.514 74.829 22.039 1.00 22.74 304 SER B O 1
ATOM 2031 N N . ARG B 1 94 ? 25.612 75.695 21.200 1.00 20.23 305 ARG B N 1
ATOM 2032 C CA . ARG B 1 94 ? 25.595 74.832 20.028 1.00 19.42 305 ARG B CA 1
ATOM 2033 C C . ARG B 1 94 ? 26.022 75.689 18.845 1.00 17.55 305 ARG B C 1
ATOM 2034 O O . ARG B 1 94 ? 25.462 76.764 18.611 1.00 16.33 305 ARG B O 1
ATOM 2042 N N . LEU B 1 95 ? 27.019 75.213 18.111 1.00 13.83 306 LEU B N 1
ATOM 2043 C CA . LEU B 1 95 ? 27.539 75.929 16.954 1.00 13.14 306 LEU B CA 1
ATOM 2044 C C . LEU B 1 95 ? 26.457 76.238 15.917 1.00 13.32 306 LEU B C 1
ATOM 2045 O O . LEU B 1 95 ? 26.425 77.328 15.341 1.00 13.07 306 LEU B O 1
ATOM 2050 N N . ALA B 1 96 ? 25.581 75.270 15.670 1.00 12.09 307 ALA B N 1
ATOM 2051 C CA . ALA B 1 96 ? 24.505 75.448 14.701 1.00 11.18 307 ALA B CA 1
ATOM 2052 C C . ALA B 1 96 ? 23.414 74.426 14.945 1.00 12.42 307 ALA B C 1
ATOM 2053 O O . ALA B 1 96 ? 23.659 73.371 15.533 1.00 12.95 307 ALA B O 1
ATOM 2055 N N . VAL B 1 97 ? 22.202 74.749 14.510 1.00 11.50 308 VAL B N 1
ATOM 2056 C CA . VAL B 1 97 ? 21.075 73.840 14.668 1.00 12.99 308 VAL B CA 1
ATOM 2057 C C . VAL B 1 97 ? 20.080 74.063 13.544 1.00 12.68 308 VAL B C 1
ATOM 2058 O O . VAL B 1 97 ? 19.654 75.194 13.307 1.00 13.79 308 VAL B O 1
ATOM 2062 N N . ARG B 1 98 ? 19.732 72.996 12.833 1.00 11.77 309 ARG B N 1
ATOM 2063 C CA . ARG B 1 98 ? 18.733 73.108 11.786 1.00 11.19 309 ARG B CA 1
ATOM 2064 C C . ARG B 1 98 ? 17.587 72.225 12.257 1.00 12.18 309 ARG B C 1
ATOM 2065 O O . ARG B 1 98 ? 17.768 71.025 12.487 1.00 11.83 309 ARG B O 1
ATOM 2073 N N . SER B 1 99 ? 16.416 72.832 12.418 1.00 10.97 310 SER B N 1
ATOM 2074 C CA . SER B 1 99 ? 15.250 72.117 12.909 1.00 12.61 310 SER B CA 1
ATOM 2075 C C . SER B 1 99 ? 14.180 71.853 11.861 1.00 11.46 310 SER B C 1
ATOM 2076 O O . SER B 1 99 ? 13.971 72.646 10.946 1.00 12.92 310 SER B O 1
ATOM 2079 N N . TYR B 1 100 ? 13.507 70.720 12.014 1.00 12.57 311 TYR B N 1
ATOM 2080 C CA . TYR B 1 100 ? 12.447 70.311 11.107 1.00 12.88 311 TYR B CA 1
ATOM 2081 C C . TYR B 1 100 ? 11.261 69.906 11.975 1.00 12.93 311 TYR B C 1
ATOM 2082 O O . TYR B 1 100 ? 11.445 69.369 13.069 1.00 13.55 311 TYR B O 1
ATOM 2091 N N . ALA B 1 101 ? 10.048 70.166 11.499 1.00 12.35 312 ALA B N 1
ATOM 2092 C CA . ALA B 1 101 ? 8.857 69.801 12.259 1.00 13.64 312 ALA B CA 1
ATOM 2093 C C . ALA B 1 101 ? 7.758 69.300 11.335 1.00 13.19 312 ALA B C 1
ATOM 2094 O O . ALA B 1 101 ? 7.627 69.761 10.203 1.00 13.93 312 ALA B O 1
ATOM 2096 N N . GLY B 1 102 ? 6.975 68.348 11.824 1.00 14.56 313 GLY B N 1
ATOM 2097 C CA . GLY B 1 102 ? 5.892 67.808 11.022 1.00 16.73 313 GLY B CA 1
ATOM 2098 C C . GLY B 1 102 ? 6.385 66.893 9.921 1.00 17.47 313 GLY B C 1
ATOM 2099 O O . GLY B 1 102 ? 5.703 66.705 8.912 1.00 17.38 313 GLY B O 1
ATOM 2100 N N . CYS B 1 103 ? 7.574 66.324 10.108 1.00 15.98 314 CYS B N 1
ATOM 2101 C CA . CYS B 1 103 ? 8.134 65.413 9.116 1.00 14.80 314 CYS B CA 1
ATOM 2102 C C . CYS B 1 103 ? 7.376 64.085 9.144 1.00 15.27 314 CYS B C 1
ATOM 2103 O O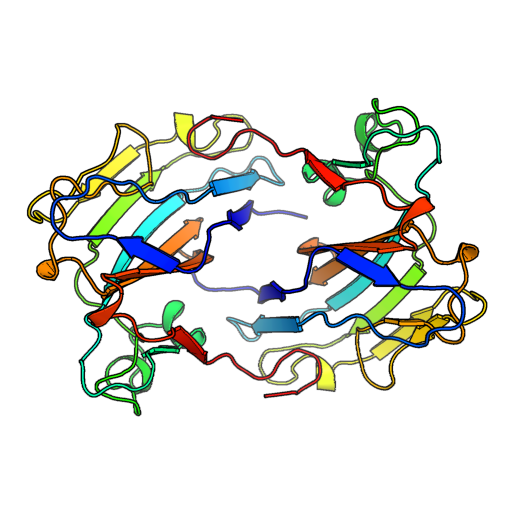 . CYS B 1 103 ? 6.790 63.720 10.160 1.00 14.29 314 CYS B O 1
ATOM 2106 N N . SER B 1 104 ? 7.400 63.364 8.025 1.00 15.52 315 SER B N 1
ATOM 2107 C CA . SER B 1 104 ? 6.735 62.067 7.930 1.00 16.87 315 SER B CA 1
ATOM 2108 C C . SER B 1 104 ? 7.105 61.413 6.606 1.00 18.78 315 SER B C 1
ATOM 2109 O O . SER B 1 104 ? 7.800 62.012 5.784 1.00 18.48 315 SER B O 1
ATOM 2112 N N . ARG B 1 105 ? 6.627 60.188 6.401 1.00 20.96 316 ARG B N 1
ATOM 2113 C CA . ARG B 1 105 ? 6.904 59.455 5.170 1.00 25.59 316 ARG B CA 1
ATOM 2114 C C . ARG B 1 105 ? 6.478 60.237 3.937 1.00 26.07 316 ARG B C 1
ATOM 2115 O O . ARG B 1 105 ? 7.172 60.230 2.921 1.00 27.81 316 ARG B O 1
ATOM 2123 N N . THR B 1 106 ? 5.335 60.910 4.033 1.00 26.04 317 THR B N 1
ATOM 2124 C CA . THR B 1 106 ? 4.796 61.680 2.918 1.00 27.39 317 THR B CA 1
ATOM 2125 C C . THR B 1 106 ? 5.230 63.147 2.916 1.00 27.17 317 THR B C 1
ATOM 2126 O O . THR B 1 106 ? 4.953 63.883 1.967 1.00 27.81 317 THR B O 1
ATOM 2130 N N . ASN B 1 107 ? 5.906 63.565 3.983 1.00 25.17 318 ASN B N 1
ATOM 2131 C CA . ASN B 1 107 ? 6.405 64.933 4.105 1.00 23.77 318 ASN B CA 1
ATOM 2132 C C . ASN B 1 107 ? 7.842 64.842 4.633 1.00 22.91 318 ASN B C 1
ATOM 2133 O O . ASN B 1 107 ? 8.141 65.311 5.731 1.00 19.71 318 ASN B O 1
ATOM 2138 N N . PRO B 1 108 ? 8.745 64.221 3.844 1.00 23.62 319 PRO B N 1
ATOM 2139 C CA . PRO B 1 108 ? 10.170 64.000 4.127 1.00 24.00 319 PRO B CA 1
ATOM 2140 C C . PRO B 1 108 ? 10.986 65.236 4.494 1.00 24.79 319 PRO B C 1
ATOM 2141 O O . PRO B 1 108 ? 10.831 66.298 3.889 1.00 24.06 319 PRO B O 1
ATOM 2145 N N . PRO B 1 109 ? 11.903 65.084 5.468 1.00 25.08 320 PRO B N 1
ATOM 2146 C CA . PRO B 1 109 ? 12.812 66.084 6.026 1.00 28.14 320 PRO B CA 1
ATOM 2147 C C . PRO B 1 109 ? 13.014 67.377 5.258 1.00 29.04 320 PRO B C 1
ATOM 2148 O O . PRO B 1 109 ? 12.795 68.461 5.803 1.00 32.55 320 PRO B O 1
ATOM 2152 N N . PRO B 1 110 ? 13.430 67.298 3.986 1.00 27.61 321 PRO B N 1
ATOM 2153 C CA . PRO B 1 110 ? 13.609 68.579 3.296 1.00 24.30 321 PRO B CA 1
ATOM 2154 C C . PRO B 1 110 ? 12.371 69.479 3.421 1.00 21.39 321 PRO B C 1
ATOM 2155 O O . PRO B 1 110 ? 12.446 70.633 3.864 1.00 18.89 321 PRO B O 1
ATOM 2159 N N . ARG B 1 111 ? 11.227 68.925 3.046 1.00 19.37 322 ARG B N 1
ATOM 2160 C CA . ARG B 1 111 ? 9.965 69.653 3.067 1.00 20.94 322 ARG B CA 1
ATOM 2161 C C . ARG B 1 111 ? 9.522 70.148 4.437 1.00 19.85 322 ARG B C 1
ATOM 2162 O O . ARG B 1 111 ? 8.823 71.159 4.531 1.00 20.75 322 ARG B O 1
ATOM 2170 N N . CYS B 1 112 ? 9.911 69.441 5.493 1.00 16.37 323 CYS B N 1
ATOM 2171 C CA . CYS B 1 112 ? 9.509 69.823 6.846 1.00 15.96 323 CYS B CA 1
ATOM 2172 C C . CYS B 1 112 ? 10.471 70.769 7.559 1.00 15.57 323 CYS B C 1
ATOM 2173 O O . CYS B 1 112 ? 10.387 70.948 8.774 1.00 14.59 323 CYS B O 1
ATOM 2176 N N . SER B 1 113 ? 11.378 71.375 6.801 1.00 14.28 324 SER B N 1
ATOM 2177 C CA . SER B 1 113 ? 12.334 72.330 7.355 1.00 15.30 324 SER B CA 1
ATOM 2178 C C . SER B 1 113 ? 11.531 73.398 8.101 1.00 16.09 324 SER B C 1
ATOM 2179 O O . SER B 1 113 ? 10.507 73.870 7.596 1.00 16.97 324 SER B O 1
ATOM 2182 N N . ALA B 1 114 ? 11.990 73.779 9.290 1.00 15.17 325 ALA B N 1
ATOM 2183 C CA . ALA B 1 114 ? 11.275 74.767 10.095 1.00 16.47 325 ALA B CA 1
ATOM 2184 C C . ALA B 1 114 ? 12.080 76.005 10.477 1.00 17.78 325 ALA B C 1
ATOM 2185 O O . ALA B 1 114 ? 11.763 77.115 10.044 1.00 20.55 325 ALA B O 1
ATOM 2187 N N . GLU B 1 115 ? 13.102 75.819 11.309 1.00 15.45 326 GLU B N 1
ATOM 2188 C CA . GLU B 1 115 ? 13.933 76.933 11.760 1.00 16.39 326 GLU B CA 1
ATOM 2189 C C . GLU B 1 115 ? 15.399 76.540 11.715 1.00 15.45 326 GLU B C 1
ATOM 2190 O O . GLU B 1 115 ? 15.733 75.364 11.583 1.00 15.58 326 GLU B O 1
ATOM 2196 N N . ALA B 1 116 ? 16.279 77.526 11.814 1.00 13.65 327 ALA B N 1
ATOM 2197 C CA . ALA B 1 116 ? 17.705 77.242 11.803 1.00 12.45 327 ALA B CA 1
ATOM 2198 C C . ALA B 1 116 ? 18.452 78.366 12.497 1.00 12.14 327 ALA B C 1
ATOM 2199 O O . ALA B 1 116 ? 18.044 79.528 12.438 1.00 12.87 327 ALA B O 1
ATOM 2201 N N . HIS B 1 117 ? 19.544 78.009 13.162 1.00 11.97 328 HIS B N 1
ATOM 2202 C CA . HIS B 1 117 ? 20.357 78.970 13.890 1.00 13.19 328 HIS B CA 1
ATOM 2203 C C . HIS B 1 117 ? 21.823 78.606 13.716 1.00 12.89 328 HIS B C 1
ATOM 2204 O O . HIS B 1 117 ? 22.165 77.433 13.556 1.00 11.23 328 HIS B O 1
ATOM 2211 N N . MET B 1 118 ? 22.683 79.617 13.733 1.00 13.96 329 MET B N 1
ATOM 2212 C CA . MET B 1 118 ? 24.121 79.407 13.614 1.00 12.73 329 MET B CA 1
ATOM 2213 C C . MET B 1 118 ? 24.831 80.505 14.387 1.00 14.59 329 MET B C 1
ATOM 2214 O O . MET B 1 118 ? 24.465 81.681 14.289 1.00 14.18 329 MET B O 1
ATOM 2219 N N . GLU B 1 119 ? 25.839 80.122 15.166 1.00 14.55 330 GLU B N 1
ATOM 2220 C CA . GLU B 1 119 ? 26.593 81.098 15.934 1.00 16.13 330 GLU B CA 1
ATOM 2221 C C . GLU B 1 119 ? 27.448 81.923 14.986 1.00 15.67 330 GLU B C 1
ATOM 2222 O O . GLU B 1 119 ? 27.887 81.433 13.942 1.00 14.40 330 GLU B O 1
ATOM 2228 N N . PRO B 1 120 ? 27.668 83.201 15.321 1.00 13.93 331 PRO B N 1
ATOM 2229 C CA . PRO B 1 120 ? 28.491 84.052 14.464 1.00 14.26 331 PRO B CA 1
ATOM 2230 C C . PRO B 1 120 ? 29.951 83.640 14.639 1.00 15.78 331 PRO B C 1
ATOM 2231 O O . PRO B 1 120 ? 30.520 83.764 15.728 1.00 15.88 331 PRO B O 1
ATOM 2235 N N . VAL B 1 121 ? 30.534 83.120 13.563 1.00 13.57 332 VAL B N 1
ATOM 2236 C CA . VAL B 1 121 ? 31.920 82.656 13.552 1.00 13.66 332 VAL B CA 1
ATOM 2237 C C . VAL B 1 121 ? 32.574 83.123 12.253 1.00 13.66 332 VAL B C 1
ATOM 2238 O O . VAL B 1 121 ? 31.988 82.989 11.180 1.00 12.70 332 VAL B O 1
ATOM 2242 N N . PRO B 1 122 ? 33.797 83.680 12.329 1.00 12.79 333 PRO B N 1
ATOM 2243 C CA . PRO B 1 122 ? 34.473 84.148 11.115 1.00 12.88 333 PRO B CA 1
ATOM 2244 C C . PRO B 1 122 ? 34.542 83.073 10.031 1.00 12.30 333 PRO B C 1
ATOM 2245 O O . PRO B 1 122 ? 35.051 81.979 10.267 1.00 13.61 333 PRO B O 1
ATOM 2249 N N . GLY B 1 123 ? 34.024 83.392 8.850 1.00 12.35 334 GLY B N 1
ATOM 2250 C CA . GLY B 1 123 ? 34.071 82.454 7.742 1.00 12.70 334 GLY B CA 1
ATOM 2251 C C . GLY B 1 123 ? 33.147 81.249 7.780 1.00 13.19 334 GLY B C 1
ATOM 2252 O O . GLY B 1 123 ? 33.137 80.470 6.832 1.00 13.90 334 GLY B O 1
ATOM 2253 N N . LEU B 1 124 ? 32.370 81.089 8.848 1.00 12.09 335 LEU B N 1
ATOM 2254 C CA . LEU B 1 124 ? 31.464 79.945 8.958 1.00 11.28 335 LEU B CA 1
ATOM 2255 C C . LEU B 1 124 ? 30.125 80.225 8.285 1.00 11.34 335 LEU B C 1
ATOM 2256 O O . LEU B 1 124 ? 29.583 81.323 8.395 1.00 12.05 335 LEU B O 1
ATOM 2261 N N . ALA B 1 125 ? 29.590 79.224 7.594 1.00 10.68 336 ALA B N 1
ATOM 2262 C CA . ALA B 1 125 ? 28.312 79.381 6.913 1.00 11.67 336 ALA B CA 1
ATOM 2263 C C . ALA B 1 125 ? 27.764 78.044 6.447 1.00 10.29 336 ALA B C 1
ATOM 2264 O O . ALA B 1 125 ? 28.415 77.017 6.580 1.00 10.71 336 ALA B O 1
ATOM 2266 N N . TRP B 1 126 ? 26.542 78.063 5.930 1.00 10.42 337 TRP B N 1
ATOM 2267 C CA . TRP B 1 126 ? 25.959 76.857 5.355 1.00 10.07 337 TRP B CA 1
ATOM 2268 C C . TRP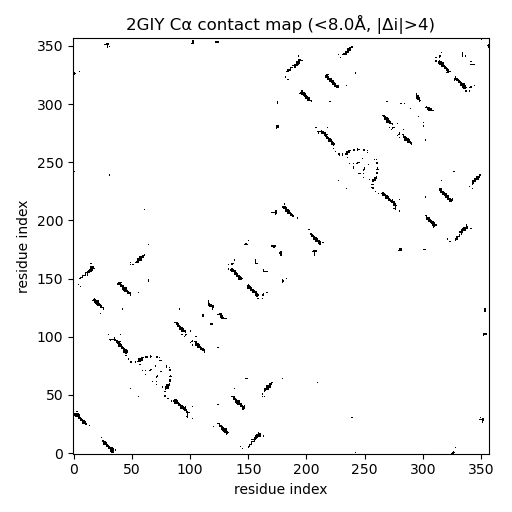 B 1 126 ? 24.964 77.223 4.275 1.00 10.52 337 TRP B C 1
ATOM 2269 O O . TRP B 1 126 ? 24.387 78.312 4.292 1.00 11.96 337 TRP B O 1
ATOM 2280 N N . GLN B 1 127 ? 24.795 76.321 3.316 1.00 10.55 338 GLN B N 1
ATOM 2281 C CA . GLN B 1 127 ? 23.861 76.536 2.218 1.00 12.47 338 GLN B CA 1
ATOM 2282 C C . GLN B 1 127 ? 22.438 76.490 2.754 1.00 12.26 338 GLN B C 1
ATOM 2283 O O . GLN B 1 127 ? 22.171 75.874 3.788 1.00 12.50 338 GLN B O 1
ATOM 2289 N N . ALA B 1 128 ? 21.521 77.147 2.053 1.00 11.52 339 ALA B N 1
ATOM 2290 C CA . ALA B 1 128 ? 20.133 77.131 2.466 1.00 12.68 339 ALA B CA 1
ATOM 2291 C C . ALA B 1 128 ? 19.675 75.673 2.491 1.00 13.41 339 ALA B C 1
ATOM 2292 O O . ALA B 1 128 ? 20.037 74.884 1.614 1.00 13.78 339 ALA B O 1
ATOM 2294 N N . ALA B 1 129 ? 18.904 75.321 3.513 1.00 13.58 340 ALA B N 1
ATOM 2295 C CA . ALA B 1 129 ? 18.371 73.972 3.668 1.00 14.75 340 ALA B CA 1
ATOM 2296 C C . ALA B 1 129 ? 19.439 72.877 3.782 1.00 15.46 340 ALA B C 1
ATOM 2297 O O . ALA B 1 129 ? 19.132 71.695 3.639 1.00 17.02 340 ALA B O 1
ATOM 2299 N N . SER B 1 130 ? 20.684 73.263 4.050 1.00 14.65 341 SER B N 1
ATOM 2300 C CA . SER B 1 130 ? 21.772 72.292 4.172 1.00 14.84 341 SER B CA 1
ATOM 2301 C C . SER B 1 130 ? 22.261 72.174 5.610 1.00 14.08 341 SER B C 1
ATOM 2302 O O . SER B 1 130 ? 22.163 73.126 6.385 1.00 14.11 341 SER B O 1
ATOM 2305 N N . VAL B 1 131 ? 22.780 71.002 5.967 1.00 13.53 342 VAL B N 1
ATOM 2306 C CA . VAL B 1 131 ? 23.292 70.793 7.318 1.00 12.96 342 VAL B CA 1
ATOM 2307 C C . VAL B 1 131 ? 24.815 70.767 7.329 1.00 13.23 342 VAL B C 1
ATOM 2308 O O . VAL B 1 131 ? 25.435 70.741 8.390 1.00 14.79 342 VAL B O 1
ATOM 2312 N N . ASN B 1 132 ? 25.422 70.776 6.147 1.00 12.89 343 ASN B N 1
ATOM 2313 C CA . ASN B 1 132 ? 26.877 70.778 6.075 1.00 12.31 343 ASN B CA 1
ATOM 2314 C C . ASN B 1 132 ? 27.423 72.163 6.388 1.00 11.38 343 ASN B C 1
ATOM 2315 O O . ASN B 1 132 ? 26.796 73.170 6.067 1.00 11.24 343 ASN B O 1
ATOM 2320 N N . LEU B 1 133 ? 28.584 72.206 7.038 1.00 10.33 344 LEU B N 1
ATOM 2321 C CA . LEU B 1 133 ? 29.219 73.473 7.393 1.00 10.59 344 LEU B CA 1
ATOM 2322 C C . LEU B 1 133 ? 30.277 73.853 6.373 1.00 11.11 344 LEU B C 1
ATOM 2323 O O . LEU B 1 133 ? 31.011 72.993 5.870 1.00 11.09 344 LEU B O 1
ATOM 2328 N N . GLU B 1 134 ? 30.349 75.141 6.058 1.00 9.93 345 GLU B N 1
ATOM 2329 C CA . GLU B 1 134 ? 31.360 75.623 5.137 1.00 11.28 345 GLU B CA 1
ATOM 2330 C C . GLU B 1 134 ? 32.275 76.578 5.878 1.00 10.60 345 GLU B C 1
ATOM 2331 O O . GLU B 1 134 ? 31.816 77.423 6.650 1.00 10.14 345 GLU B O 1
ATOM 2337 N N . PHE B 1 135 ? 33.572 76.416 5.651 1.00 10.40 346 PHE B N 1
ATOM 2338 C CA . PHE B 1 135 ? 34.567 77.279 6.256 1.00 10.10 346 PHE B CA 1
ATOM 2339 C C . PHE B 1 135 ? 35.227 78.040 5.113 1.00 11.12 346 PHE B C 1
ATOM 2340 O O . PHE B 1 135 ? 35.941 77.451 4.296 1.00 10.51 346 PHE B O 1
ATOM 2348 N N . ARG B 1 136 ? 34.957 79.341 5.039 1.00 10.89 347 ARG B N 1
ATOM 2349 C CA . ARG B 1 136 ? 35.541 80.191 4.004 1.00 12.18 347 ARG B CA 1
ATOM 2350 C C . ARG B 1 136 ? 36.791 80.841 4.602 1.00 12.15 347 ARG B C 1
ATOM 2351 O O . ARG B 1 136 ? 36.756 81.341 5.726 1.00 11.76 347 ARG B O 1
ATOM 2359 N N . ASP B 1 137 ? 37.891 80.829 3.854 1.00 12.60 348 ASP B N 1
ATOM 2360 C CA . ASP B 1 137 ? 39.149 81.406 4.331 1.00 13.35 348 ASP B CA 1
ATOM 2361 C C . ASP B 1 137 ? 39.456 80.853 5.729 1.00 14.41 348 ASP B C 1
ATOM 2362 O O . ASP B 1 137 ? 39.604 81.605 6.694 1.00 13.82 348 ASP B O 1
ATOM 2367 N N . ALA B 1 138 ? 39.555 79.530 5.829 1.00 13.74 349 ALA B N 1
ATOM 2368 C CA . ALA B 1 138 ? 39.822 78.876 7.104 1.00 14.74 349 ALA B CA 1
ATOM 2369 C C . ALA B 1 138 ? 41.168 79.284 7.703 1.00 13.62 349 ALA B C 1
ATOM 2370 O O . ALA B 1 138 ? 42.090 79.676 6.980 1.00 12.44 349 ALA B O 1
ATOM 2372 N N . SER B 1 139 ? 41.266 79.195 9.027 1.00 11.90 350 SER B N 1
ATOM 2373 C CA . SER B 1 139 ? 42.501 79.526 9.738 1.00 12.18 350 SER B CA 1
ATOM 2374 C C . SER B 1 139 ? 42.658 78.568 10.914 1.00 13.40 350 SER B C 1
ATOM 2375 O O . SER B 1 139 ? 41.736 77.812 11.231 1.00 10.65 350 SER B O 1
ATOM 2378 N N . PRO B 1 140 ? 43.834 78.576 11.568 1.00 11.58 351 PRO B N 1
ATOM 2379 C CA . PRO B 1 140 ? 44.078 77.692 12.714 1.00 11.98 351 PRO B CA 1
ATOM 2380 C C . PRO B 1 140 ? 43.022 77.900 13.799 1.00 11.30 351 PRO B C 1
ATOM 2381 O O . PRO B 1 140 ? 42.845 77.059 14.676 1.00 10.14 351 PRO B O 1
ATOM 2385 N N . GLN B 1 141 ? 42.326 79.031 13.740 1.00 10.44 352 GLN B N 1
ATOM 2386 C CA . GLN B 1 141 ? 41.287 79.331 14.723 1.00 11.82 352 GLN B CA 1
ATOM 2387 C C . GLN B 1 141 ? 40.113 78.340 14.629 1.00 11.65 352 GLN B C 1
ATOM 2388 O O . GLN B 1 141 ? 39.420 78.085 15.618 1.00 12.02 352 GLN B O 1
ATOM 2394 N N . HIS B 1 142 ? 39.900 77.777 13.442 1.00 9.74 353 HIS B N 1
ATOM 2395 C CA . HIS B 1 142 ? 38.800 76.834 13.224 1.00 10.06 353 HIS B CA 1
ATOM 2396 C C . HIS B 1 142 ? 39.095 75.389 13.613 1.00 8.81 353 HIS B C 1
ATOM 2397 O O . HIS B 1 142 ? 38.182 74.565 13.699 1.00 9.25 353 HIS B O 1
ATOM 2404 N N . SER B 1 143 ? 40.362 75.072 13.851 1.00 8.08 354 SER B N 1
ATOM 2405 C CA . SER B 1 143 ? 40.729 73.705 14.212 1.00 9.03 354 SER B CA 1
ATOM 2406 C C . SER B 1 143 ? 40.073 73.222 15.494 1.00 10.15 354 SER B C 1
ATOM 2407 O O . SER B 1 143 ? 40.026 73.947 16.485 1.00 11.44 354 SER B O 1
ATOM 2410 N N . GLY B 1 144 ? 39.571 71.990 15.469 1.00 9.91 355 GLY B N 1
ATOM 2411 C CA . GLY B 1 144 ? 38.943 71.418 16.649 1.00 10.64 355 GLY B CA 1
ATOM 2412 C C . GLY B 1 144 ? 38.133 70.174 16.347 1.00 11.64 355 GLY B C 1
ATOM 2413 O O . GLY B 1 144 ? 38.169 69.659 15.226 1.00 10.81 355 GLY B O 1
ATOM 2414 N N . LEU B 1 145 ? 37.413 69.685 17.353 1.00 10.29 356 LEU B N 1
ATOM 2415 C CA . LEU B 1 145 ? 36.576 68.500 17.202 1.00 10.45 356 LEU B CA 1
ATOM 2416 C C . LEU B 1 145 ? 35.132 68.940 17.041 1.00 11.88 356 LEU B C 1
ATOM 2417 O O . LEU B 1 145 ? 34.603 69.672 17.883 1.00 12.06 356 LEU B O 1
ATOM 2422 N N . TYR B 1 146 ? 34.507 68.504 15.950 1.00 10.81 357 TYR B N 1
ATOM 2423 C CA . TYR B 1 146 ? 33.121 68.851 15.669 1.00 11.23 357 TYR B CA 1
ATOM 2424 C C . TYR B 1 146 ? 32.252 67.604 15.676 1.00 11.44 357 TYR B C 1
ATOM 2425 O O . TYR B 1 146 ? 32.604 66.580 15.088 1.00 11.86 357 TYR B O 1
ATOM 2434 N N . LEU B 1 147 ? 31.114 67.698 16.347 1.00 11.62 358 LEU B N 1
ATOM 2435 C CA . LEU B 1 147 ? 30.175 66.590 16.407 1.00 12.85 358 LEU B CA 1
ATOM 2436 C C . LEU B 1 147 ? 28.875 67.010 15.734 1.00 12.78 358 LEU B C 1
ATOM 2437 O O . LEU B 1 147 ? 28.410 68.133 15.927 1.00 11.69 358 LEU B O 1
ATOM 2442 N N . CYS B 1 148 ? 28.313 66.114 14.929 1.00 10.95 359 CYS B N 1
ATOM 2443 C CA . CYS B 1 148 ? 27.039 66.357 14.264 1.00 11.85 359 CYS B CA 1
ATOM 2444 C C . CYS B 1 148 ? 26.087 65.368 14.931 1.00 13.57 359 CYS B C 1
ATOM 2445 O O . CYS B 1 148 ? 26.279 64.148 14.842 1.00 12.73 359 CYS B O 1
ATOM 2448 N N . VAL B 1 149 ? 25.081 65.896 15.620 1.00 12.35 360 VAL B N 1
ATOM 2449 C CA . VAL B 1 149 ? 24.123 65.061 16.335 1.00 12.72 360 VAL B CA 1
ATOM 2450 C C . VAL B 1 149 ? 22.719 65.232 15.777 1.00 13.21 360 VAL B C 1
ATOM 2451 O O . VAL B 1 149 ? 22.219 66.354 15.665 1.00 12.12 360 VAL B O 1
ATOM 2455 N N . VAL B 1 150 ? 22.075 64.117 15.450 1.00 11.60 361 VAL B N 1
ATOM 2456 C CA . VAL B 1 150 ? 20.723 64.171 14.906 1.00 11.52 361 VAL B CA 1
ATOM 2457 C C . VAL B 1 150 ? 19.673 63.672 15.886 1.00 11.95 361 VAL B C 1
ATOM 2458 O O . VAL B 1 150 ? 19.676 62.502 16.277 1.00 13.45 361 VAL B O 1
ATOM 2462 N N . TYR B 1 151 ? 18.778 64.573 16.287 1.00 12.31 362 TYR B N 1
ATOM 2463 C CA . TYR B 1 151 ? 17.696 64.230 17.200 1.00 12.98 362 TYR B CA 1
ATOM 2464 C C . TYR B 1 151 ? 16.414 64.022 16.407 1.00 14.03 362 TYR B C 1
ATOM 2465 O O . TYR B 1 151 ? 16.160 64.727 15.432 1.00 12.69 362 TYR B O 1
ATOM 2474 N N . VAL B 1 152 ? 15.619 63.049 16.833 1.00 13.85 363 VAL B N 1
ATOM 2475 C CA . VAL B 1 152 ? 14.315 62.785 16.236 1.00 13.99 363 VAL B CA 1
ATOM 2476 C C . VAL B 1 152 ? 13.408 62.723 17.460 1.00 15.23 363 VAL B C 1
ATOM 2477 O O . VAL B 1 152 ? 13.663 61.949 18.386 1.00 15.16 363 VAL B O 1
ATOM 2481 N N . ASN B 1 153 ? 12.369 63.551 17.475 1.00 14.98 364 ASN B N 1
ATOM 2482 C CA . ASN B 1 153 ? 11.463 63.618 18.617 1.00 17.60 364 ASN B CA 1
ATOM 2483 C C . ASN B 1 153 ? 12.253 63.807 19.918 1.00 18.64 364 ASN B C 1
ATOM 2484 O O . ASN B 1 153 ? 12.001 63.140 20.924 1.00 18.32 364 ASN B O 1
ATOM 2489 N N . ASP B 1 154 ? 13.222 64.719 19.868 1.00 16.63 365 ASP B N 1
ATOM 2490 C CA . ASP B 1 154 ? 14.065 65.074 21.012 1.00 19.92 365 ASP B CA 1
ATOM 2491 C C . ASP B 1 154 ? 14.968 63.987 21.591 1.00 18.61 365 ASP B C 1
ATOM 2492 O O . ASP B 1 154 ? 15.396 64.083 22.741 1.00 18.66 365 ASP B O 1
ATOM 2497 N N . HIS B 1 155 ? 15.265 62.964 20.798 1.00 17.07 366 HIS B N 1
ATOM 2498 C CA . HIS B 1 155 ? 16.140 61.883 21.239 1.00 17.11 366 HIS B CA 1
ATOM 2499 C C . HIS B 1 155 ? 17.186 61.627 20.166 1.00 15.56 366 HIS B C 1
ATOM 2500 O O . HIS B 1 155 ? 16.854 61.547 18.986 1.00 14.81 366 HIS B O 1
ATOM 2507 N N . ILE B 1 156 ? 18.448 61.497 20.565 1.00 13.56 367 ILE B N 1
ATOM 2508 C CA . ILE B 1 156 ? 19.506 61.257 19.590 1.00 15.01 367 ILE B CA 1
ATOM 2509 C C . ILE B 1 156 ? 19.284 59.943 18.841 1.00 15.08 367 ILE B C 1
ATOM 2510 O O . ILE B 1 156 ? 19.157 58.885 19.459 1.00 15.51 367 ILE B O 1
ATOM 2515 N N . HIS B 1 157 ? 19.239 60.021 17.512 1.00 14.23 368 HIS B N 1
ATOM 2516 C CA . HIS B 1 157 ? 19.043 58.843 16.666 1.00 14.61 368 HIS B CA 1
ATOM 2517 C C . HIS B 1 157 ? 20.298 58.498 15.881 1.00 14.56 368 HIS B C 1
ATOM 2518 O O . HIS B 1 157 ? 20.435 57.395 15.351 1.00 15.74 368 HIS B O 1
ATOM 2525 N N . ALA B 1 158 ? 21.214 59.453 15.800 1.00 14.12 369 ALA B N 1
ATOM 2526 C CA . ALA B 1 158 ? 22.466 59.241 15.100 1.00 13.11 369 ALA B CA 1
ATOM 2527 C C . ALA B 1 158 ? 23.400 60.384 15.430 1.00 14.07 369 ALA B C 1
ATOM 2528 O O . ALA B 1 158 ? 22.958 61.489 15.738 1.00 12.41 369 ALA B O 1
ATOM 2530 N N . TRP B 1 159 ? 24.695 60.106 15.381 1.00 14.52 370 TRP B N 1
ATOM 2531 C CA . TRP B 1 159 ? 25.691 61.131 15.643 1.00 14.04 370 TRP B CA 1
ATOM 2532 C C . TRP B 1 159 ? 27.012 60.699 15.041 1.00 13.22 370 TRP B C 1
ATOM 2533 O O . TRP B 1 159 ? 27.240 59.512 14.781 1.00 12.55 370 TRP B O 1
ATOM 2544 N N . GLY B 1 160 ? 27.880 61.676 14.816 1.00 12.16 371 GLY B N 1
ATOM 2545 C CA . GLY B 1 160 ? 29.179 61.391 14.252 1.00 12.37 371 GLY B CA 1
ATOM 2546 C C . GLY B 1 160 ? 30.135 62.491 14.653 1.00 12.52 371 GLY B C 1
ATOM 2547 O O . GLY B 1 160 ? 29.711 63.544 15.133 1.00 12.64 371 GLY B O 1
ATOM 2548 N N . HIS B 1 161 ? 31.425 62.242 14.474 1.00 13.40 372 HIS B N 1
ATOM 2549 C CA . HIS B 1 161 ? 32.429 63.232 14.815 1.00 14.21 372 HIS B CA 1
ATOM 2550 C C . HIS B 1 161 ? 33.363 63.459 13.646 1.00 13.96 372 HIS B C 1
ATOM 2551 O O . HIS B 1 161 ? 33.640 62.542 12.867 1.00 13.31 372 HIS B O 1
ATOM 2558 N N . ILE B 1 162 ? 33.832 64.695 13.521 1.00 12.24 373 ILE B N 1
ATOM 2559 C CA . ILE B 1 162 ? 34.775 65.055 12.479 1.00 11.98 373 ILE B CA 1
ATOM 2560 C C . ILE B 1 162 ? 35.808 65.980 13.099 1.00 12.19 373 ILE B C 1
ATOM 2561 O O . ILE B 1 162 ? 35.457 67.011 13.676 1.00 11.18 373 ILE B O 1
ATOM 2566 N N . THR B 1 163 ? 37.077 65.600 13.022 1.00 10.17 374 THR B N 1
ATOM 2567 C CA . THR B 1 163 ? 38.122 66.474 13.529 1.00 11.66 374 THR B CA 1
ATOM 2568 C C . THR B 1 163 ? 38.506 67.316 12.323 1.00 10.22 374 THR B C 1
ATOM 2569 O O . THR B 1 163 ? 39.049 66.804 11.341 1.00 11.39 374 THR B O 1
ATOM 2573 N N . ILE B 1 164 ? 38.172 68.604 12.395 1.00 9.73 375 ILE B N 1
ATOM 2574 C CA . ILE B 1 164 ? 38.439 69.564 11.329 1.00 9.58 375 ILE B CA 1
ATOM 2575 C C . ILE B 1 164 ? 39.597 70.405 11.839 1.00 9.35 375 ILE B C 1
ATOM 2576 O O . ILE B 1 164 ? 39.430 71.252 12.718 1.00 8.52 375 ILE B O 1
ATOM 2581 N N . SER B 1 165 ? 40.774 70.187 11.267 1.00 10.93 376 SER B N 1
ATOM 2582 C CA . SER B 1 165 ? 41.955 70.867 11.777 1.00 11.55 376 SER B CA 1
ATOM 2583 C C . SER B 1 165 ? 43.103 70.970 10.793 1.00 12.36 376 SER B C 1
ATOM 2584 O O . SER B 1 165 ? 43.110 70.309 9.750 1.00 11.23 376 SER B O 1
ATOM 2587 N N . THR B 1 166 ? 44.066 71.830 11.116 1.00 12.55 377 THR B N 1
ATOM 2588 C CA . THR B 1 166 ? 45.260 71.936 10.291 1.00 12.48 377 THR B CA 1
ATOM 2589 C C . THR B 1 166 ? 46.031 70.690 10.715 1.00 13.51 377 THR B C 1
ATOM 2590 O O . THR B 1 166 ? 45.764 70.128 11.784 1.00 14.06 377 THR B O 1
ATOM 2594 N N . ALA B 1 167 ? 46.971 70.248 9.889 1.00 12.49 378 ALA B N 1
ATOM 2595 C CA . ALA B 1 167 ? 47.754 69.063 10.212 1.00 14.34 378 ALA B CA 1
ATOM 2596 C C . ALA B 1 167 ? 48.513 69.232 11.534 1.00 13.42 378 ALA B C 1
ATOM 2597 O O . ALA B 1 167 ? 48.529 68.330 12.371 1.00 15.02 378 ALA B O 1
ATOM 2599 N N . ALA B 1 168 ? 49.126 70.393 11.722 1.00 14.76 379 ALA B N 1
ATOM 2600 C CA . ALA B 1 168 ? 49.903 70.665 12.931 1.00 15.86 379 ALA B CA 1
ATOM 2601 C C . ALA B 1 168 ? 49.103 70.590 14.230 1.00 15.74 379 ALA B C 1
ATOM 2602 O O . ALA B 1 168 ? 49.629 70.185 15.268 1.00 14.50 379 ALA B O 1
ATOM 2604 N N . GLN B 1 169 ? 47.831 70.973 14.172 1.00 14.35 380 GLN B N 1
ATOM 2605 C CA . GLN B 1 169 ? 46.972 70.970 15.351 1.00 14.79 380 GLN B CA 1
ATOM 2606 C C . GLN B 1 169 ? 46.171 69.686 15.529 1.00 14.53 380 GLN B C 1
ATOM 2607 O O . GLN B 1 169 ? 45.503 69.502 16.547 1.00 15.10 380 GLN B O 1
ATOM 2613 N N . TYR B 1 170 ? 46.231 68.804 14.541 1.00 14.43 381 TYR B N 1
ATOM 2614 C CA . TYR B 1 170 ? 45.472 67.560 14.592 1.00 15.04 381 TYR B CA 1
ATOM 2615 C C . TYR B 1 170 ? 45.784 66.623 15.751 1.00 15.75 381 TYR B C 1
ATOM 2616 O O . TYR B 1 170 ? 46.945 66.299 16.019 1.00 16.24 381 TYR B O 1
ATOM 2625 N N . ARG B 1 171 ? 44.727 66.168 16.412 1.00 15.73 382 ARG B N 1
ATOM 2626 C CA . ARG B 1 171 ? 44.840 65.213 17.506 1.00 16.52 382 ARG B CA 1
ATOM 2627 C C . ARG B 1 171 ? 43.754 64.170 17.275 1.00 17.97 382 ARG B C 1
ATOM 2628 O O . ARG B 1 171 ? 42.612 64.514 16.982 1.00 16.75 382 ARG B O 1
ATOM 2636 N N . ASN B 1 172 ? 44.112 62.895 17.384 1.00 19.27 383 ASN B N 1
ATOM 2637 C CA . ASN B 1 172 ? 43.146 61.824 17.183 1.00 22.36 383 ASN B CA 1
ATOM 2638 C C . ASN B 1 172 ? 41.977 61.875 18.152 1.00 21.81 383 ASN B C 1
ATOM 2639 O O . ASN B 1 172 ? 42.146 62.145 19.342 1.00 22.55 383 ASN B O 1
ATOM 2644 N N . ALA B 1 173 ? 40.783 61.615 17.632 1.00 19.68 384 ALA B N 1
ATOM 2645 C CA . ALA B 1 173 ? 39.589 61.601 18.455 1.00 19.13 384 ALA B CA 1
ATOM 2646 C C . ALA B 1 173 ? 39.276 60.145 18.769 1.00 20.19 384 ALA B C 1
ATOM 2647 O O . ALA B 1 173 ? 39.198 59.308 17.867 1.00 20.06 384 ALA B O 1
ATOM 2649 N N . VAL B 1 174 ? 39.115 59.845 20.051 1.00 19.89 385 VAL B N 1
ATOM 2650 C CA . VAL B 1 174 ? 38.819 58.488 20.489 1.00 22.91 385 VAL B CA 1
ATOM 2651 C C . VAL B 1 174 ? 37.454 58.448 21.152 1.00 22.07 385 VAL B C 1
ATOM 2652 O O . VAL B 1 174 ? 37.148 59.274 22.014 1.00 23.88 385 VAL B O 1
ATOM 2656 N N . VAL B 1 175 ? 36.627 57.492 20.746 1.00 22.44 386 VAL B N 1
ATOM 2657 C CA . VAL B 1 175 ? 35.300 57.367 21.326 1.00 23.55 386 VAL B CA 1
ATOM 2658 C C . VAL B 1 175 ? 35.321 56.433 22.528 1.00 25.78 386 VAL B C 1
ATOM 2659 O O . VAL B 1 175 ? 35.599 55.239 22.397 1.00 26.47 386 VAL B O 1
ATOM 2663 N N . GLU B 1 176 ? 35.047 56.993 23.702 1.00 26.62 387 GLU B N 1
ATOM 2664 C CA . GLU B 1 176 ? 34.993 56.215 24.932 1.00 28.06 387 GLU B CA 1
ATOM 2665 C C . GLU B 1 176 ? 33.574 55.663 25.002 1.00 28.72 387 GLU B C 1
ATOM 2666 O O . GLU B 1 176 ? 32.638 56.384 25.350 1.00 27.00 387 GLU B O 1
ATOM 2672 N N . GLN B 1 177 ? 33.408 54.392 24.653 1.00 30.70 388 GLN B N 1
ATOM 2673 C CA . GLN B 1 177 ? 32.085 53.781 24.686 1.00 31.83 388 GLN B CA 1
ATOM 2674 C C . GLN B 1 177 ? 32.004 52.678 25.725 1.00 29.92 388 GLN B C 1
ATOM 2675 O O . GLN B 1 177 ? 33.027 52.161 26.178 1.00 30.19 388 GLN B O 1
ATOM 2681 N N . PRO B 1 178 ? 30.779 52.312 26.129 1.00 29.30 389 PRO B N 1
ATOM 2682 C CA . PRO B 1 178 ? 30.617 51.250 27.121 1.00 26.57 389 PRO B CA 1
ATOM 2683 C C . PRO B 1 178 ? 31.099 49.951 26.491 1.00 24.11 389 PRO B C 1
ATOM 2684 O O . PRO B 1 178 ? 31.452 49.927 25.313 1.00 22.29 389 PRO B O 1
ATOM 2688 N N . LEU B 1 179 ? 31.119 48.877 27.270 1.00 20.52 390 LEU B N 1
ATOM 2689 C CA . LEU B 1 179 ? 31.560 47.582 26.762 1.00 18.70 390 LEU B CA 1
ATOM 2690 C C . LEU B 1 179 ? 30.701 47.208 25.555 1.00 16.09 390 LEU B C 1
ATOM 2691 O O . LEU B 1 179 ? 29.523 47.559 25.513 1.00 16.28 390 LEU B O 1
ATOM 2696 N N . ASP B 1 180 ? 31.277 46.502 24.582 1.00 15.46 391 ASP B N 1
ATOM 2697 C CA . ASP B 1 180 ? 30.498 46.100 23.413 1.00 15.33 391 ASP B CA 1
ATOM 2698 C C . ASP B 1 180 ? 29.616 44.901 23.761 1.00 14.53 391 ASP B C 1
ATOM 2699 O O . ASP B 1 180 ? 29.645 44.427 24.894 1.00 14.43 391 ASP B O 1
ATOM 2704 N N . ILE B 1 181 ? 28.843 44.400 22.801 1.00 15.12 392 ILE B N 1
ATOM 2705 C CA . ILE B 1 181 ? 27.945 43.289 23.105 1.00 15.21 392 ILE B CA 1
ATOM 2706 C C . ILE B 1 181 ? 28.644 41.973 23.417 1.00 14.54 392 ILE B C 1
ATOM 2707 O O . ILE B 1 181 ? 27.998 40.999 23.798 1.00 15.55 392 ILE B O 1
ATOM 2712 N N . GLU B 1 182 ? 29.964 41.941 23.255 1.00 14.13 393 GLU B N 1
ATOM 2713 C CA . GLU B 1 182 ? 30.731 40.746 23.577 1.00 14.02 393 GLU B CA 1
ATOM 2714 C C . GLU B 1 182 ? 31.365 40.952 24.949 1.00 15.17 393 GLU B C 1
ATOM 2715 O O . GLU B 1 182 ? 32.102 40.095 25.441 1.00 13.48 393 GLU B O 1
ATOM 2721 N N . GLY B 1 183 ? 31.066 42.100 25.555 1.00 14.64 394 GLY B N 1
ATOM 2722 C CA . GLY B 1 183 ? 31.599 42.426 26.870 1.00 17.38 394 GLY B CA 1
ATOM 2723 C C . GLY B 1 183 ? 33.031 42.933 26.839 1.00 19.75 394 GLY B C 1
ATOM 2724 O O . GLY B 1 183 ? 33.718 42.942 27.866 1.00 19.47 394 GLY B O 1
ATOM 2725 N N . ARG B 1 184 ? 33.477 43.371 25.667 1.00 21.53 395 ARG B N 1
ATOM 2726 C CA . ARG B 1 184 ? 34.841 43.866 25.495 1.00 27.10 395 ARG B CA 1
ATOM 2727 C C . ARG B 1 184 ? 34.939 45.380 25.623 1.00 28.46 395 ARG B C 1
ATOM 2728 O O . ARG B 1 184 ? 34.053 46.112 25.185 1.00 26.87 395 ARG B O 1
ATOM 2736 N N . GLY B 1 185 ? 36.035 45.836 26.221 1.00 30.41 396 GLY B N 1
ATOM 2737 C CA . GLY B 1 185 ? 36.258 47.256 26.405 1.00 34.20 396 GLY B CA 1
ATOM 2738 C C . GLY B 1 185 ? 37.582 47.695 25.810 1.00 36.02 396 GLY B C 1
ATOM 2739 O O . GLY B 1 185 ? 38.191 46.906 25.055 1.00 37.22 396 GLY B O 1
#

Sequence (357 aa):
HVRGVTVRMETPEAILFSPGETFSTNVSIHAIAHDDQTYSMDVVWLRFDVPTSCAEMRIYESCLYHPQLPECLSPADAPCAASTWTSRLAVRSYAGCSRTNPPPRCSAEAHMEPVPGLAWQAASVNLEFRDASPQHSGLYLCVVYVNDHIHAWGHITISTAAQYRNAVVEQPLDIEGRGVRGVTVRMETPEAILFSPGETFSTNVSIHAIAHDDQTYSMDVVWLRFDVPTSCAEMRIYESCLYHPQLPECLSPADAPCAASTWTSRLAVRSYAGCSRTNPPPRCSAEAHMEPVPGLAWQAASVNLEFRDASPQHSGLYLCVVYVNDHIHAWGHITISTAAQYRNAVVEQPLDIEGRG

Secondary structure (DSSP, 8-state):
---SEEEEEE--SEEE--TT--EE---EEEEEE-SS--EEEEEEEEEE---TT-S-EEEEHHHHH-TTSHHHHS-SSTT-EES--SS-SEEEEEEEEBTTB-HHHHEEEEEE---TTEEE-TTSS-EEESS--GGG-EEEEEEEEETTEEEEEEEEEEE-TTT---EEEE----TTS--/--SEEEEEE--SEEE--TT--EE---EEEEEESSS--EEEEEEEEEE---TT-SEEEEEHHHHH-TTSHHHHS-TTGGGEE---SS-SEEEEEEEEBTTB-TTTTEEEEEE---TTEE--TT----EESS--GGG-EEEEEEEEETTEEEEEEEEEEE-TTT--EEEEE----TTS--

B-factor: mean 19.29, std 7.57, range [7.51, 48.92]

CATH classification: 2.60.40.10